Protein AF-A0A938MID4-F1 (afdb_monomer_lite)

Structure (mmCIF, N/CA/C/O backbone):
data_AF-A0A938MID4-F1
#
_entry.id   AF-A0A938MID4-F1
#
loop_
_atom_site.group_PDB
_atom_site.id
_atom_site.type_symbol
_atom_site.label_atom_id
_atom_site.label_alt_id
_atom_site.label_comp_id
_atom_site.label_asym_id
_atom_site.label_entity_id
_atom_site.label_seq_id
_atom_site.pdbx_PDB_ins_code
_atom_site.Cartn_x
_atom_site.Cartn_y
_atom_site.Cartn_z
_atom_site.occupancy
_atom_site.B_iso_or_equiv
_atom_site.auth_seq_id
_atom_site.auth_comp_id
_atom_site.auth_asym_id
_atom_site.auth_atom_id
_atom_site.pdbx_PDB_model_num
ATOM 1 N N . MET A 1 1 ? -21.086 -19.442 -25.396 1.00 43.41 1 MET A N 1
ATOM 2 C CA . MET A 1 1 ? -22.255 -18.533 -25.454 1.00 43.41 1 MET A CA 1
ATOM 3 C C . MET A 1 1 ? -21.768 -17.090 -25.383 1.00 43.41 1 MET A C 1
ATOM 5 O O . MET A 1 1 ? -21.372 -16.640 -24.320 1.00 43.41 1 MET A O 1
ATOM 9 N N . ARG A 1 2 ? -21.710 -16.392 -26.525 1.00 34.06 2 ARG A N 1
ATOM 10 C CA . ARG A 1 2 ? -21.288 -14.985 -26.641 1.00 34.06 2 ARG A CA 1
ATOM 11 C C . ARG A 1 2 ? -22.536 -14.100 -26.700 1.00 34.06 2 ARG A C 1
ATOM 13 O O . ARG A 1 2 ? -23.340 -14.273 -27.610 1.00 34.06 2 ARG A O 1
ATOM 20 N N . ARG A 1 3 ? -22.706 -13.161 -25.764 1.00 36.16 3 ARG A N 1
ATOM 21 C CA . ARG A 1 3 ? -23.734 -12.110 -25.861 1.00 36.16 3 ARG A CA 1
ATOM 22 C C . ARG A 1 3 ? -23.117 -10.866 -26.500 1.00 36.16 3 ARG A C 1
ATOM 24 O O . ARG A 1 3 ? -22.361 -10.148 -25.857 1.00 36.16 3 ARG A O 1
ATOM 31 N N . GLN A 1 4 ? -23.449 -10.633 -27.767 1.00 35.16 4 GLN A N 1
ATOM 32 C CA . GLN A 1 4 ? -23.245 -9.354 -28.446 1.00 35.16 4 GLN A CA 1
ATOM 33 C C . GLN A 1 4 ? -24.198 -8.315 -27.837 1.00 35.16 4 GLN A C 1
ATOM 35 O O . GLN A 1 4 ? -25.412 -8.521 -27.834 1.00 35.16 4 GLN A O 1
ATOM 40 N N . ARG A 1 5 ? -23.667 -7.201 -27.322 1.00 41.34 5 ARG A N 1
ATOM 41 C CA . ARG A 1 5 ? -24.470 -6.009 -27.017 1.00 41.34 5 ARG A CA 1
ATOM 42 C C . ARG A 1 5 ? -24.484 -5.103 -28.245 1.00 41.34 5 ARG A C 1
ATOM 44 O O . ARG A 1 5 ? -23.443 -4.809 -28.822 1.00 41.34 5 ARG A O 1
ATOM 51 N N . ARG A 1 6 ? -25.696 -4.727 -28.652 1.00 33.94 6 ARG A N 1
ATOM 52 C CA . ARG A 1 6 ? -25.996 -3.822 -29.764 1.00 33.94 6 ARG A CA 1
ATOM 53 C C . ARG A 1 6 ? -25.597 -2.395 -29.377 1.00 33.94 6 ARG A C 1
ATOM 55 O O . ARG A 1 6 ? -25.995 -1.937 -28.310 1.00 33.94 6 ARG A O 1
ATOM 62 N N . TYR A 1 7 ? -24.857 -1.715 -30.248 1.00 34.62 7 TYR A N 1
ATOM 63 C CA . TYR A 1 7 ? -24.683 -0.263 -30.211 1.00 34.62 7 TYR A CA 1
ATOM 64 C C . TYR A 1 7 ? -25.758 0.377 -31.091 1.00 34.62 7 TYR A C 1
ATOM 66 O O . TYR A 1 7 ? -25.861 0.052 -32.274 1.00 34.62 7 TYR A O 1
ATOM 74 N N . THR A 1 8 ? -26.560 1.267 -30.514 1.00 36.84 8 THR A N 1
ATOM 75 C CA . THR A 1 8 ? -27.517 2.100 -31.248 1.00 36.84 8 THR A CA 1
ATOM 76 C C . THR A 1 8 ? -26.849 3.443 -31.529 1.00 36.84 8 THR A C 1
ATOM 78 O O . THR A 1 8 ? -26.499 4.166 -30.600 1.00 36.84 8 THR A O 1
ATOM 81 N N . ALA A 1 9 ? -26.638 3.751 -32.807 1.00 35.56 9 ALA A N 1
ATOM 82 C CA . ALA A 1 9 ? -26.215 5.064 -33.277 1.00 35.56 9 ALA A CA 1
ATOM 83 C C . ALA A 1 9 ? -27.420 6.019 -33.282 1.00 35.56 9 ALA A C 1
ATOM 85 O O . ALA A 1 9 ? -28.488 5.640 -33.763 1.00 35.56 9 ALA A O 1
ATOM 86 N N . CYS A 1 10 ? -27.245 7.250 -32.795 1.00 30.67 10 CYS A N 1
ATOM 87 C CA . CYS A 1 10 ? -28.211 8.330 -32.991 1.00 30.67 10 CYS A CA 1
ATOM 88 C C . CYS A 1 10 ? -27.591 9.451 -33.826 1.00 30.67 10 CYS A C 1
ATOM 90 O O . CYS A 1 10 ? -26.467 9.890 -33.589 1.00 30.67 10 CYS A O 1
ATOM 92 N N . ALA A 1 11 ? -28.373 9.838 -34.828 1.00 36.69 11 ALA A N 1
ATOM 93 C CA . ALA A 1 11 ? -28.139 10.818 -35.870 1.00 36.69 11 ALA A CA 1
ATOM 94 C C . ALA A 1 11 ? -27.870 12.238 -35.342 1.00 36.69 11 ALA A C 1
ATOM 96 O O . ALA A 1 11 ? -28.410 12.645 -34.315 1.00 36.69 11 ALA A O 1
ATOM 97 N N . GLY A 1 12 ? -27.077 13.007 -36.095 1.00 42.59 12 GLY A N 1
ATOM 98 C CA . GLY A 1 12 ? -26.963 14.456 -35.916 1.00 42.59 12 GLY A CA 1
ATOM 99 C C . GLY A 1 12 ? -28.125 15.225 -36.556 1.00 42.59 12 GLY A C 1
ATOM 100 O O . GLY A 1 12 ? -28.981 14.628 -37.210 1.00 42.59 12 GLY A O 1
ATOM 101 N N . PRO A 1 13 ? -28.112 16.562 -36.441 1.00 51.12 13 PRO A N 1
ATOM 102 C CA . PRO A 1 13 ? -28.716 17.400 -37.467 1.00 51.12 13 PRO A CA 1
ATOM 103 C C . PRO A 1 13 ? -27.792 18.533 -37.941 1.00 51.12 13 PRO A C 1
ATOM 105 O O . PRO A 1 13 ? -27.253 19.317 -37.163 1.00 51.12 13 PRO A O 1
ATOM 108 N N . CYS A 1 14 ? -27.682 18.638 -39.266 1.00 33.88 14 CYS A N 1
ATOM 109 C CA . CYS A 1 14 ? -27.469 19.894 -39.977 1.00 33.88 14 CYS A CA 1
ATOM 110 C C . CYS A 1 14 ? -28.737 20.748 -39.845 1.00 33.88 14 CYS A C 1
ATOM 112 O O . CYS A 1 14 ? -29.808 20.242 -40.161 1.00 33.88 14 CYS A O 1
ATOM 114 N N . CYS A 1 15 ? -28.614 22.022 -39.466 1.00 31.41 15 CYS A N 1
ATOM 115 C CA . CYS A 1 15 ? -29.544 23.092 -39.849 1.00 31.41 15 CYS A CA 1
ATOM 116 C C . CYS A 1 15 ? -28.879 24.459 -39.622 1.00 31.41 15 CYS A C 1
ATOM 118 O O . CYS A 1 15 ? -28.553 24.825 -38.496 1.00 31.41 15 CYS A O 1
ATOM 120 N N . ALA A 1 16 ? -28.692 25.212 -40.705 1.00 36.91 16 ALA A N 1
ATOM 121 C CA . ALA A 1 16 ? -28.378 26.634 -40.674 1.00 36.91 16 ALA A CA 1
ATOM 122 C C . ALA A 1 16 ? -29.674 27.433 -40.455 1.00 36.91 16 ALA A C 1
ATOM 124 O O . ALA A 1 16 ? -30.666 27.176 -41.137 1.00 36.91 16 ALA A O 1
ATOM 125 N N . PHE A 1 17 ? -29.673 28.419 -39.552 1.00 32.16 17 PHE A N 1
ATOM 126 C CA . PHE A 1 17 ? -30.735 29.426 -39.491 1.00 32.16 17 PHE A CA 1
ATOM 127 C C . PHE A 1 17 ? -30.182 30.801 -39.110 1.00 32.16 17 PHE A C 1
ATOM 129 O O . PHE A 1 17 ? -29.286 30.937 -38.279 1.00 32.16 17 PHE A O 1
ATOM 136 N N . SER A 1 18 ? -30.705 31.808 -39.802 1.00 30.42 18 SER A N 1
ATOM 137 C CA . SER A 1 18 ? -30.204 33.171 -39.935 1.00 30.42 18 SER A CA 1
ATOM 138 C C . SER A 1 18 ? -31.100 34.169 -39.191 1.00 30.42 18 SER A C 1
ATOM 140 O O . SER A 1 18 ? -32.314 34.147 -39.342 1.00 30.42 18 SER A O 1
ATOM 142 N N . SER A 1 19 ? -30.436 35.086 -38.481 1.00 32.53 19 SER A N 1
ATOM 143 C CA . SER A 1 19 ? -30.784 36.483 -38.167 1.00 32.53 19 SER A CA 1
ATOM 144 C C . SER A 1 19 ? -32.009 36.864 -37.304 1.00 32.53 19 SER A C 1
ATOM 146 O O . SER A 1 19 ? -33.149 36.515 -37.585 1.00 32.53 19 SER A O 1
ATOM 148 N N . ARG A 1 20 ? -31.695 37.817 -36.405 1.00 33.47 20 ARG A N 1
ATOM 149 C CA . ARG A 1 20 ? -32.494 38.930 -35.847 1.00 33.47 20 ARG A CA 1
ATOM 150 C C . ARG A 1 20 ? -33.399 38.669 -34.633 1.00 33.47 20 ARG A C 1
ATOM 152 O O . ARG A 1 20 ? -34.536 38.250 -34.762 1.00 33.47 20 ARG A O 1
ATOM 159 N N . GLY A 1 21 ? -32.910 39.178 -33.496 1.00 33.03 21 GLY A N 1
ATOM 160 C CA . GLY A 1 21 ? -33.673 40.040 -32.586 1.00 33.03 21 GLY A CA 1
ATOM 161 C C . GLY A 1 21 ? -34.537 39.339 -31.542 1.00 33.03 21 GLY A C 1
ATOM 162 O O . GLY A 1 21 ? -35.621 38.865 -31.847 1.00 33.03 21 GLY A O 1
ATOM 163 N N . GLY A 1 22 ? -34.107 39.379 -30.281 1.00 31.33 22 GLY A N 1
ATOM 164 C CA . GLY A 1 22 ? -34.962 39.018 -29.151 1.00 31.33 22 GLY A CA 1
ATOM 165 C C . GLY A 1 22 ? -34.155 38.692 -27.905 1.00 31.33 22 GLY A C 1
ATOM 166 O O . GLY A 1 22 ? -33.424 37.709 -27.877 1.00 31.33 22 GLY A O 1
ATOM 167 N N . ILE A 1 23 ? -34.276 39.543 -26.890 1.00 45.12 23 ILE A N 1
ATOM 168 C CA . ILE A 1 23 ? -33.739 39.356 -25.540 1.00 45.12 23 ILE A CA 1
ATOM 169 C C . ILE A 1 23 ? -34.235 38.006 -25.004 1.00 45.12 23 ILE A C 1
ATOM 171 O O . ILE A 1 23 ? -35.433 37.842 -24.785 1.00 45.12 23 ILE A O 1
ATOM 175 N N . ILE A 1 24 ? -33.331 37.048 -24.787 1.00 34.69 24 ILE A N 1
ATOM 176 C CA . ILE A 1 24 ? -33.630 35.813 -24.057 1.00 34.69 24 ILE A CA 1
ATOM 177 C C . ILE A 1 24 ? -32.641 35.694 -22.905 1.00 34.69 24 ILE A C 1
ATOM 179 O O . ILE A 1 24 ? -31.432 35.566 -23.084 1.00 34.69 24 ILE A O 1
ATOM 183 N N . LEU A 1 25 ? -33.228 35.785 -21.716 1.00 35.16 25 LEU A N 1
ATOM 184 C CA . LEU A 1 25 ? -32.700 35.443 -20.409 1.00 35.16 25 LEU A CA 1
ATOM 185 C C . LEU A 1 25 ? -31.851 34.163 -20.509 1.00 35.16 25 LEU A C 1
ATOM 187 O O . LEU A 1 25 ? -32.377 33.085 -20.784 1.00 35.16 25 LEU A O 1
ATOM 191 N N . GLY A 1 26 ? -30.533 34.301 -20.350 1.00 34.78 26 GLY A N 1
ATOM 192 C CA . GLY A 1 26 ? -29.586 33.194 -20.432 1.00 34.78 26 GLY A CA 1
ATOM 193 C C . GLY A 1 26 ? -29.829 32.195 -19.308 1.00 34.78 26 GLY A C 1
ATOM 194 O O . GLY A 1 26 ? -29.336 32.369 -18.196 1.00 34.78 26 GLY A O 1
ATOM 195 N N . LEU A 1 27 ? -30.604 31.155 -19.604 1.00 38.53 27 LEU A N 1
ATOM 196 C CA . LEU A 1 27 ? -30.723 29.960 -18.786 1.00 38.53 27 LEU A CA 1
ATOM 197 C C . LEU A 1 27 ? -29.338 29.299 -18.747 1.00 38.53 27 LEU A C 1
ATOM 199 O O . LEU A 1 27 ? -28.890 28.708 -19.731 1.00 38.53 27 LEU A O 1
ATOM 203 N N . LEU A 1 28 ? -28.639 29.454 -17.624 1.00 36.97 28 LEU A N 1
ATOM 204 C CA . LEU A 1 28 ? -27.381 28.776 -17.332 1.00 36.97 28 LEU A CA 1
ATOM 205 C C . LEU A 1 28 ? -27.664 27.267 -17.242 1.00 36.97 28 LEU A C 1
ATOM 207 O O . LEU A 1 28 ? -28.029 26.749 -16.189 1.00 36.97 28 LEU A O 1
ATOM 211 N N . LEU A 1 29 ? -27.552 26.566 -18.370 1.00 37.59 29 LEU A N 1
ATOM 212 C CA . LEU A 1 29 ? -27.573 25.108 -18.431 1.00 37.59 29 LEU A CA 1
ATOM 213 C C . LEU A 1 29 ? -26.290 24.600 -17.764 1.00 37.59 29 LEU A C 1
ATOM 215 O O . LEU A 1 29 ? -25.237 24.497 -18.389 1.00 37.59 29 LEU A O 1
ATOM 219 N N . ILE A 1 30 ? -26.371 24.323 -16.464 1.00 48.56 30 ILE A N 1
ATOM 220 C CA . ILE A 1 30 ? -25.329 23.593 -15.746 1.00 48.56 30 ILE A CA 1
ATOM 221 C C . ILE A 1 30 ? -25.361 22.161 -16.290 1.00 48.56 30 ILE A C 1
ATOM 223 O O . ILE A 1 30 ? -26.204 21.358 -15.883 1.00 48.56 30 ILE A O 1
ATOM 227 N N . LEU A 1 31 ? -24.468 21.851 -17.240 1.00 44.91 31 LEU A N 1
ATOM 228 C CA . LEU A 1 31 ? -24.131 20.473 -17.589 1.00 44.91 31 LEU A CA 1
ATOM 229 C C . LEU A 1 31 ? -23.615 19.800 -16.312 1.00 44.91 31 LEU A C 1
ATOM 231 O O . LEU A 1 31 ? -22.454 19.952 -15.939 1.00 44.91 31 LEU A O 1
ATOM 235 N N . HIS A 1 32 ? -24.487 19.066 -15.630 1.00 44.41 32 HIS A N 1
ATOM 236 C CA . HIS A 1 32 ? -24.055 18.098 -14.639 1.00 44.41 32 HIS A CA 1
ATOM 237 C C . HIS A 1 32 ? -23.468 16.932 -15.428 1.00 44.41 32 HIS A C 1
ATOM 239 O O . HIS A 1 32 ? -24.196 16.093 -15.953 1.00 44.41 32 HIS A O 1
ATOM 245 N N . ALA A 1 33 ? -22.145 16.918 -15.579 1.00 49.59 33 ALA A N 1
ATOM 246 C CA . ALA A 1 33 ? -21.458 15.685 -15.907 1.00 49.59 33 ALA A CA 1
ATOM 247 C C . ALA A 1 33 ? -21.752 14.716 -14.755 1.00 49.59 33 ALA A C 1
ATOM 249 O O . ALA A 1 33 ? -21.317 14.951 -13.627 1.00 49.59 33 ALA A O 1
ATOM 250 N N . GLU A 1 34 ? -22.548 13.677 -15.009 1.00 54.34 34 GLU A N 1
ATOM 251 C CA . GLU A 1 34 ? -22.715 12.582 -14.059 1.00 54.34 34 GLU A CA 1
ATOM 252 C C . GLU A 1 34 ? -21.350 11.921 -13.875 1.00 54.34 34 GLU A C 1
ATOM 254 O O . GLU A 1 34 ? -20.866 11.164 -14.719 1.00 54.34 34 GLU A O 1
ATOM 259 N N . VAL A 1 35 ? -20.694 12.258 -12.768 1.00 56.09 35 VAL A N 1
ATOM 260 C CA . VAL A 1 35 ? -19.476 11.593 -12.321 1.00 56.09 35 VAL A CA 1
ATOM 261 C C . VAL A 1 35 ? -19.898 10.211 -11.831 1.00 56.09 35 VAL A C 1
ATOM 263 O O . VAL A 1 35 ? -20.277 10.025 -10.678 1.00 56.09 35 VAL A O 1
ATOM 266 N N . SER A 1 36 ? -19.907 9.236 -12.737 1.00 63.25 36 SER A N 1
ATOM 267 C CA . SER A 1 36 ? -20.200 7.849 -12.390 1.00 63.25 36 SER A CA 1
ATOM 268 C C . SER A 1 36 ? -18.981 7.237 -11.709 1.00 63.25 36 SER A C 1
ATOM 270 O O . SER A 1 36 ? -17.987 6.933 -12.365 1.00 63.25 36 SER A O 1
ATOM 272 N N . SER A 1 37 ? -19.060 7.016 -10.401 1.00 74.31 37 SER A N 1
ATOM 273 C CA . SER A 1 37 ? -18.069 6.220 -9.675 1.00 74.31 37 SER A CA 1
ATOM 274 C C . SER A 1 37 ? -18.080 4.772 -10.167 1.00 74.31 37 SER A C 1
ATOM 276 O O . SER A 1 37 ? -19.143 4.184 -10.383 1.00 74.31 37 SER A O 1
ATOM 278 N N . ALA A 1 38 ? -16.898 4.181 -10.336 1.00 82.75 38 ALA A N 1
ATOM 279 C CA . ALA A 1 38 ? -16.772 2.759 -10.636 1.00 82.75 3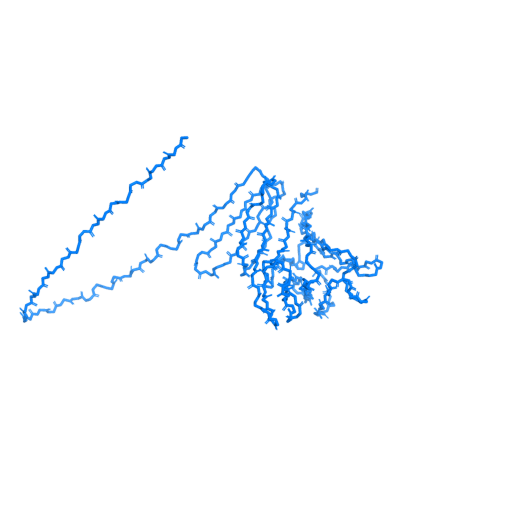8 ALA A CA 1
ATOM 280 C C . ALA A 1 38 ? -16.710 1.961 -9.327 1.00 82.75 38 ALA A C 1
ATOM 282 O O . ALA A 1 38 ? -16.072 2.379 -8.357 1.00 82.75 38 ALA A O 1
ATOM 283 N N . MET A 1 39 ? -17.369 0.803 -9.301 1.00 89.06 39 MET A N 1
ATOM 284 C CA . MET A 1 39 ? -17.364 -0.104 -8.157 1.00 89.06 39 MET A CA 1
ATOM 285 C C . MET A 1 39 ? -17.057 -1.521 -8.626 1.00 89.06 39 MET A C 1
ATOM 287 O O . MET A 1 39 ? -17.651 -2.006 -9.589 1.00 89.06 39 MET A O 1
ATOM 291 N N . MET A 1 40 ? -16.138 -2.178 -7.929 1.00 93.12 40 MET A N 1
ATOM 292 C CA . MET A 1 40 ? -15.834 -3.597 -8.091 1.00 93.12 40 MET A CA 1
ATOM 293 C C . MET A 1 40 ? -16.010 -4.264 -6.733 1.00 93.12 40 MET A C 1
ATOM 295 O O . MET A 1 40 ? -15.613 -3.705 -5.713 1.00 93.12 40 MET A O 1
ATOM 299 N N . GLU A 1 41 ? -16.617 -5.442 -6.696 1.00 93.69 41 GLU A N 1
ATOM 300 C CA . GLU A 1 41 ? -16.948 -6.105 -5.438 1.00 93.69 41 GLU A CA 1
ATOM 301 C C . GLU A 1 41 ? -16.773 -7.616 -5.558 1.00 93.69 41 GLU A C 1
ATOM 303 O O . GLU A 1 41 ? -17.042 -8.210 -6.603 1.00 93.69 41 GLU A O 1
ATOM 308 N N . SER A 1 42 ? -16.326 -8.218 -4.462 1.00 93.69 42 SER A N 1
ATOM 309 C CA . SER A 1 42 ? -16.321 -9.655 -4.227 1.00 93.69 42 SER A CA 1
ATOM 310 C C . SER A 1 42 ? -17.024 -9.968 -2.900 1.00 93.69 42 SER A C 1
ATOM 312 O O . SER A 1 42 ? -17.523 -9.081 -2.196 1.00 93.69 42 SER A O 1
ATOM 314 N N . ASP A 1 43 ? -17.028 -11.237 -2.501 1.00 93.31 43 ASP A N 1
ATOM 315 C CA . ASP A 1 43 ? -17.538 -11.636 -1.187 1.00 93.31 43 ASP A CA 1
ATOM 316 C C . ASP A 1 43 ? -16.730 -11.020 -0.029 1.00 93.31 43 ASP A C 1
ATOM 318 O O . ASP A 1 43 ? -17.285 -10.757 1.037 1.00 93.31 43 ASP A O 1
ATOM 322 N N . TRP A 1 44 ? -15.442 -10.734 -0.249 1.00 93.88 44 TRP A N 1
ATOM 323 C CA . TRP A 1 44 ? -14.487 -10.354 0.799 1.00 93.88 44 TRP A CA 1
ATOM 324 C C . TRP A 1 44 ? -14.163 -8.865 0.827 1.00 93.88 44 TRP A C 1
ATOM 326 O O . TRP A 1 44 ? -13.860 -8.320 1.887 1.00 93.88 44 TRP A O 1
ATOM 336 N N . LEU A 1 45 ? -14.226 -8.195 -0.322 1.00 96.31 45 LEU A N 1
ATOM 337 C CA . LEU A 1 45 ? -13.817 -6.804 -0.431 1.00 96.31 45 LEU A CA 1
ATOM 338 C C . LEU A 1 45 ? -14.686 -6.009 -1.391 1.00 96.31 45 LEU A C 1
ATOM 340 O O . LEU A 1 45 ? -15.375 -6.547 -2.259 1.00 96.31 45 LEU A O 1
ATOM 344 N N . LYS A 1 46 ? -14.600 -4.695 -1.239 1.00 97.00 46 LYS A N 1
ATOM 345 C CA . LYS A 1 46 ? -15.171 -3.719 -2.156 1.00 97.00 46 LYS A CA 1
ATOM 346 C C . LYS A 1 46 ? -14.095 -2.716 -2.545 1.00 97.00 46 LYS A C 1
ATOM 348 O O . LYS A 1 46 ? -13.391 -2.197 -1.685 1.00 97.00 46 LYS A O 1
ATOM 353 N N . VAL A 1 47 ? -14.004 -2.417 -3.834 1.00 97.00 47 VAL A N 1
ATOM 354 C CA . VAL A 1 47 ? -13.190 -1.330 -4.376 1.00 97.00 47 VAL A CA 1
ATOM 355 C C . VAL A 1 47 ? -14.118 -0.269 -4.937 1.00 97.00 47 VAL A C 1
ATOM 357 O O . VAL A 1 47 ? -14.979 -0.560 -5.769 1.00 97.00 47 VAL A O 1
ATOM 360 N N . SER A 1 48 ? -13.937 0.969 -4.496 1.00 95.50 48 SER A N 1
ATOM 361 C CA . SER A 1 48 ? -14.626 2.135 -5.049 1.00 95.50 48 SER A CA 1
ATOM 362 C C . SER A 1 48 ? -13.623 3.088 -5.674 1.00 95.50 48 SER A C 1
ATOM 364 O O . SER A 1 48 ? -12.576 3.335 -5.079 1.00 95.50 48 SER A O 1
ATOM 366 N N . MET A 1 49 ? -13.963 3.652 -6.830 1.00 93.44 49 MET A N 1
ATOM 367 C CA . MET A 1 49 ? -13.210 4.725 -7.474 1.00 93.44 49 MET A CA 1
ATOM 368 C C . MET A 1 49 ? -14.091 5.944 -7.683 1.00 93.44 49 MET A C 1
ATOM 370 O O . MET A 1 49 ? -15.161 5.850 -8.287 1.00 93.44 49 MET A O 1
ATOM 374 N N . ASP A 1 50 ? -13.604 7.088 -7.233 1.00 90.50 50 ASP A N 1
ATOM 375 C CA . ASP A 1 50 ? -14.179 8.387 -7.534 1.00 90.50 50 ASP A CA 1
ATOM 376 C C . ASP A 1 50 ? -13.712 8.837 -8.927 1.00 90.50 50 ASP A C 1
ATOM 378 O O . ASP A 1 50 ? -12.516 8.988 -9.176 1.00 90.50 50 ASP A O 1
ATOM 382 N N . ALA A 1 51 ? -14.649 9.037 -9.855 1.00 84.62 51 ALA A N 1
ATOM 383 C CA . ALA A 1 51 ? -14.312 9.377 -11.237 1.00 84.62 51 ALA A CA 1
ATOM 384 C C . ALA A 1 51 ? -13.889 10.846 -11.437 1.00 84.62 51 ALA A C 1
ATOM 386 O O . ALA A 1 51 ? -13.286 11.156 -12.463 1.00 84.62 51 ALA A O 1
ATOM 387 N N . ALA A 1 52 ? -14.167 11.746 -10.486 1.00 85.69 52 ALA A N 1
ATOM 388 C CA . ALA A 1 52 ? -13.750 13.148 -10.574 1.00 85.69 52 ALA A CA 1
ATOM 389 C C . ALA A 1 52 ? -12.288 13.324 -10.152 1.00 85.69 52 ALA A C 1
ATOM 391 O O . ALA A 1 52 ? -11.551 14.113 -10.738 1.00 85.69 52 ALA A O 1
ATOM 392 N N . THR A 1 53 ? -11.876 12.586 -9.126 1.00 85.56 53 THR A N 1
ATOM 393 C CA . THR A 1 53 ? -10.554 12.706 -8.503 1.00 85.56 53 THR A CA 1
ATOM 394 C C . THR A 1 53 ? -9.606 11.577 -8.898 1.00 85.56 53 THR A C 1
ATOM 396 O O . THR A 1 53 ? -8.400 11.700 -8.704 1.00 85.56 53 THR A O 1
ATOM 399 N N . GLY A 1 54 ? -10.130 10.471 -9.434 1.00 85.38 54 GLY A N 1
ATOM 400 C CA . GLY A 1 54 ? -9.369 9.248 -9.693 1.00 85.38 54 GLY A CA 1
ATOM 401 C C . GLY A 1 54 ? -8.968 8.501 -8.419 1.00 85.38 54 GLY A C 1
ATOM 402 O O . GLY A 1 54 ? -8.153 7.581 -8.483 1.00 85.38 54 GLY A O 1
ATOM 403 N N . ARG A 1 55 ? -9.504 8.898 -7.258 1.00 91.81 55 ARG A N 1
ATOM 404 C CA . ARG A 1 55 ? -9.157 8.299 -5.971 1.00 91.81 55 ARG A CA 1
ATOM 405 C C . ARG A 1 55 ? -9.848 6.965 -5.790 1.00 91.81 55 ARG A C 1
ATOM 407 O O . ARG A 1 55 ? -11.063 6.862 -5.952 1.00 91.81 55 ARG A O 1
ATOM 414 N N . ALA A 1 56 ? -9.076 5.960 -5.401 1.00 95.12 56 ALA A N 1
ATOM 415 C CA . ALA A 1 56 ? -9.582 4.635 -5.096 1.00 95.12 56 ALA A CA 1
ATOM 416 C C . ALA A 1 56 ? -9.574 4.364 -3.585 1.00 95.12 56 ALA A C 1
ATOM 418 O O . ALA A 1 56 ? -8.772 4.915 -2.827 1.00 95.12 56 ALA A O 1
ATOM 419 N N . ALA A 1 57 ? -10.463 3.483 -3.144 1.00 96.88 57 ALA A N 1
ATOM 420 C CA . ALA A 1 57 ? -10.490 2.963 -1.786 1.00 96.88 57 ALA A CA 1
ATOM 421 C C . ALA A 1 57 ? -10.812 1.468 -1.800 1.00 96.88 57 ALA A C 1
ATOM 423 O O . ALA A 1 57 ? -11.616 1.008 -2.614 1.00 96.88 57 ALA A O 1
ATOM 424 N N . LEU A 1 58 ? -10.177 0.731 -0.893 1.00 97.81 58 LEU A N 1
ATOM 425 C CA . LEU A 1 58 ? -10.368 -0.695 -0.660 1.00 97.81 58 LEU A CA 1
ATOM 426 C C . LEU A 1 58 ? -11.018 -0.888 0.710 1.00 97.81 58 LEU A C 1
ATOM 428 O O . LEU A 1 58 ? -10.414 -0.580 1.732 1.00 97.81 58 LEU A O 1
ATOM 432 N N . THR A 1 59 ? -12.231 -1.421 0.739 1.00 98.12 59 THR A N 1
ATOM 433 C CA . THR A 1 59 ? -12.936 -1.783 1.969 1.00 98.12 59 THR A CA 1
ATOM 434 C C . THR A 1 59 ? -12.845 -3.286 2.195 1.00 98.12 59 THR A C 1
ATOM 436 O O . THR A 1 59 ? -13.264 -4.073 1.344 1.00 98.12 59 THR A O 1
ATOM 439 N N . ASP A 1 60 ? -12.334 -3.677 3.359 1.00 97.31 60 ASP A N 1
ATOM 440 C CA . ASP A 1 60 ? -12.436 -5.038 3.878 1.00 97.31 60 ASP A CA 1
ATOM 441 C C . ASP A 1 60 ? -13.848 -5.256 4.431 1.00 97.31 60 ASP A C 1
ATOM 443 O O . ASP A 1 60 ? -14.242 -4.624 5.412 1.00 97.31 60 ASP A O 1
ATOM 447 N N . LYS A 1 61 ? -14.629 -6.149 3.815 1.00 96.62 61 LYS A N 1
ATOM 448 C CA . LYS A 1 61 ? -16.021 -6.387 4.227 1.00 96.62 61 LYS A CA 1
ATOM 449 C C . LYS A 1 61 ? -16.120 -7.097 5.576 1.00 96.62 61 LYS A C 1
ATOM 451 O O . LYS A 1 61 ? -17.162 -6.999 6.219 1.00 96.62 61 LYS A O 1
ATOM 456 N N . ARG A 1 62 ? -15.068 -7.800 6.017 1.00 95.19 62 ARG A N 1
ATOM 457 C CA . ARG A 1 62 ? -15.074 -8.540 7.286 1.00 95.19 62 ARG A CA 1
ATOM 458 C C . ARG A 1 62 ? -14.908 -7.614 8.486 1.00 95.19 62 ARG A C 1
ATOM 460 O O . ARG A 1 62 ? -15.600 -7.795 9.482 1.00 95.19 62 ARG A O 1
ATOM 467 N N . SER A 1 63 ? -13.995 -6.650 8.397 1.00 96.25 63 SER A N 1
ATOM 468 C CA . SER A 1 63 ? -13.748 -5.670 9.465 1.00 96.25 63 SER A CA 1
ATOM 469 C C . SER A 1 63 ? -14.529 -4.363 9.293 1.00 96.25 63 SER A C 1
ATOM 471 O O . SER A 1 63 ? -14.687 -3.612 10.250 1.00 96.25 63 SER A O 1
ATOM 473 N N . GLY A 1 64 ? -14.992 -4.059 8.077 1.00 96.88 64 GLY A N 1
ATOM 474 C CA . GLY A 1 64 ? -15.563 -2.759 7.717 1.00 96.88 64 GLY A CA 1
ATOM 475 C C . GLY A 1 64 ? -14.517 -1.653 7.519 1.00 96.88 64 GLY A C 1
ATOM 476 O O . GLY A 1 64 ? -14.876 -0.526 7.170 1.00 96.88 64 GLY A O 1
ATOM 477 N N . VAL A 1 65 ? -13.225 -1.942 7.713 1.00 97.62 65 VAL A N 1
ATOM 478 C CA . VAL A 1 65 ? -12.150 -0.954 7.572 1.00 97.62 65 VAL A CA 1
ATOM 479 C C . VAL A 1 65 ? -11.922 -0.617 6.102 1.00 97.62 65 VAL A C 1
ATOM 481 O O . VAL A 1 65 ? -11.884 -1.488 5.233 1.00 97.62 65 VAL A O 1
ATOM 484 N N . THR A 1 66 ? -11.752 0.678 5.829 1.00 97.75 66 THR A N 1
ATOM 485 C CA . THR A 1 66 ? -11.440 1.194 4.495 1.00 97.75 66 THR A CA 1
ATOM 486 C C . THR A 1 66 ? -10.023 1.760 4.437 1.00 97.75 66 THR A C 1
ATOM 488 O O . THR A 1 66 ? -9.627 2.631 5.221 1.00 97.75 66 THR A O 1
ATOM 491 N N . TRP A 1 67 ? -9.280 1.267 3.455 1.00 97.88 67 TRP A N 1
ATOM 492 C CA . TRP A 1 67 ? -7.925 1.645 3.095 1.00 97.88 67 TRP A CA 1
ATOM 493 C C . TRP A 1 67 ? -7.986 2.592 1.899 1.00 97.88 67 TRP A C 1
ATOM 495 O O . TRP A 1 67 ? -8.412 2.205 0.809 1.00 97.88 67 TRP A O 1
ATOM 505 N N . GLY A 1 68 ? -7.586 3.849 2.090 1.00 97.12 68 GLY A N 1
ATOM 506 C CA . GLY A 1 68 ? -7.468 4.787 0.974 1.00 97.12 68 GLY A CA 1
ATOM 507 C C . GLY A 1 68 ? -6.322 4.357 0.064 1.00 97.12 68 GLY A C 1
ATOM 508 O O . GLY A 1 68 ? -5.212 4.171 0.544 1.00 97.12 68 GLY A O 1
ATOM 509 N N . LEU A 1 69 ? -6.572 4.191 -1.231 1.00 96.56 69 LEU A N 1
ATOM 510 C CA . LEU A 1 69 ? -5.522 3.947 -2.228 1.00 96.56 69 LEU A CA 1
ATOM 511 C C . LEU A 1 69 ? -5.055 5.255 -2.897 1.00 96.56 69 LEU A C 1
ATOM 513 O O . LEU A 1 69 ? -4.095 5.234 -3.662 1.00 96.56 69 LEU A O 1
ATOM 517 N N . ASP A 1 70 ? -5.738 6.366 -2.585 1.00 91.12 70 ASP A N 1
ATOM 518 C CA . ASP A 1 70 ? -5.604 7.686 -3.217 1.00 91.12 70 ASP A CA 1
ATOM 519 C C . ASP A 1 70 ? -5.549 7.543 -4.752 1.00 91.12 70 ASP A C 1
ATOM 521 O O . ASP A 1 70 ? -6.295 6.732 -5.314 1.00 91.12 70 ASP A O 1
ATOM 525 N N . VAL A 1 71 ? -4.712 8.311 -5.449 1.00 86.44 71 VAL A N 1
ATOM 526 C CA . VAL A 1 71 ? -4.485 8.147 -6.887 1.00 86.44 71 VAL A CA 1
ATOM 527 C C . VAL A 1 71 ? -3.690 6.860 -7.132 1.00 86.44 71 VAL A C 1
ATOM 529 O O . VAL A 1 71 ? -2.464 6.824 -6.999 1.00 86.44 71 VAL A O 1
ATOM 532 N N . ALA A 1 72 ? -4.403 5.805 -7.527 1.00 86.31 72 ALA A N 1
ATOM 533 C CA . ALA A 1 72 ? -3.846 4.491 -7.827 1.00 86.31 72 ALA A CA 1
ATOM 534 C C . ALA A 1 72 ? -3.908 4.177 -9.330 1.00 86.31 72 ALA A C 1
ATOM 536 O O . ALA A 1 72 ? -4.860 4.541 -10.024 1.00 86.31 72 ALA A O 1
ATOM 537 N N . LYS A 1 73 ? -2.890 3.484 -9.850 1.00 89.19 73 LYS A N 1
ATOM 538 C CA . LYS A 1 73 ? -2.857 3.045 -11.256 1.00 89.19 73 LYS A CA 1
ATOM 539 C C . LYS A 1 73 ? -3.465 1.653 -11.415 1.00 89.19 73 LYS A C 1
ATOM 541 O O . LYS A 1 73 ? -3.152 0.775 -10.623 1.00 89.19 73 LYS A O 1
ATOM 546 N N . ASP A 1 74 ? -4.293 1.478 -12.450 1.00 92.69 74 ASP A N 1
A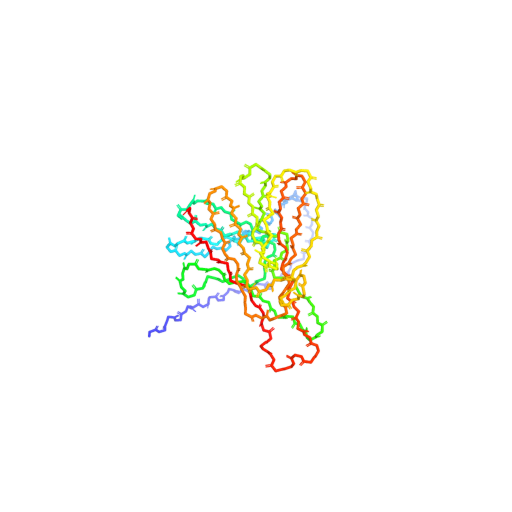TOM 547 C CA . ASP A 1 74 ? -4.851 0.188 -12.900 1.00 92.69 74 ASP A CA 1
ATOM 548 C C . ASP A 1 74 ? -5.163 -0.781 -11.747 1.00 92.69 74 ASP A C 1
ATOM 550 O O . ASP A 1 74 ? -4.434 -1.740 -11.485 1.00 92.69 74 ASP A O 1
ATOM 554 N N . VAL A 1 75 ? -6.219 -0.460 -11.001 1.00 95.12 75 VAL A N 1
ATOM 555 C CA . VAL A 1 75 ? -6.650 -1.246 -9.844 1.00 95.12 75 VAL A CA 1
ATOM 556 C C . VAL A 1 75 ? -7.627 -2.316 -10.309 1.00 95.12 75 VAL A C 1
ATOM 558 O O . VAL A 1 75 ? -8.638 -2.003 -10.938 1.00 95.12 75 VAL A O 1
ATOM 561 N N . GLN A 1 76 ? -7.354 -3.568 -9.960 1.00 94.50 76 GLN A N 1
ATOM 562 C CA . GLN A 1 76 ? -8.173 -4.718 -10.333 1.00 94.50 76 GLN A CA 1
ATOM 563 C C . GLN A 1 76 ? -8.376 -5.628 -9.124 1.00 94.50 76 GLN A C 1
ATOM 565 O O . GLN A 1 76 ? -7.468 -5.810 -8.312 1.00 94.50 76 GLN A O 1
ATOM 570 N N . VAL A 1 77 ? -9.562 -6.222 -8.995 1.00 95.75 77 VAL A N 1
ATOM 571 C CA . VAL A 1 77 ? -9.763 -7.324 -8.043 1.00 95.75 77 VAL A CA 1
ATOM 572 C C . VAL A 1 77 ? -9.049 -8.550 -8.604 1.00 95.75 77 VAL A C 1
ATOM 574 O O . VAL A 1 77 ? -9.226 -8.882 -9.773 1.00 95.75 77 VAL A O 1
ATOM 577 N N . ALA A 1 78 ? -8.217 -9.195 -7.791 1.00 95.56 78 ALA A N 1
ATOM 578 C CA . ALA A 1 78 ? -7.500 -10.390 -8.206 1.00 95.56 78 ALA A CA 1
ATOM 579 C C . ALA A 1 78 ? -8.447 -11.586 -8.381 1.00 95.56 78 ALA A C 1
ATOM 581 O O . ALA A 1 78 ? -9.518 -11.640 -7.778 1.00 95.56 78 ALA A O 1
ATOM 582 N N . ASP A 1 79 ? -7.997 -12.595 -9.127 1.00 93.44 79 ASP A N 1
ATOM 583 C CA . ASP A 1 79 ? -8.766 -13.822 -9.389 1.00 93.44 79 ASP A CA 1
ATOM 584 C C . ASP A 1 79 ? -9.147 -14.600 -8.115 1.00 93.44 79 ASP A C 1
ATOM 586 O O . ASP A 1 79 ? -10.111 -15.362 -8.113 1.00 93.44 79 ASP A O 1
ATOM 590 N N . ASP A 1 80 ? -8.415 -14.394 -7.013 1.00 94.94 80 ASP A N 1
ATOM 591 C CA . ASP A 1 80 ? -8.726 -14.972 -5.699 1.00 94.94 80 ASP A CA 1
ATOM 592 C C . ASP A 1 80 ? -9.952 -14.331 -5.015 1.00 94.94 80 ASP A C 1
ATOM 594 O O . ASP A 1 80 ? -10.430 -14.840 -3.999 1.00 94.94 80 ASP A O 1
ATOM 598 N N . GLY A 1 81 ? -10.447 -13.201 -5.535 1.00 94.38 81 GLY A N 1
ATOM 599 C CA . GLY A 1 81 ? -11.548 -12.424 -4.968 1.00 94.38 81 GLY A CA 1
ATOM 600 C C . GLY A 1 81 ? -11.262 -11.824 -3.586 1.00 94.38 81 GLY A C 1
ATOM 601 O O . GLY A 1 81 ? -12.181 -11.320 -2.945 1.00 94.38 81 GLY A O 1
ATOM 602 N N . ARG A 1 82 ? -10.025 -11.886 -3.093 1.00 96.00 82 ARG A N 1
ATOM 603 C CA . ARG A 1 82 ? -9.599 -11.467 -1.745 1.00 96.00 82 ARG A CA 1
ATOM 604 C C . ARG A 1 82 ? -8.513 -10.409 -1.762 1.00 96.00 82 ARG A C 1
ATOM 606 O O . ARG A 1 82 ? -8.272 -9.778 -0.740 1.00 96.00 82 ARG A O 1
ATOM 613 N N . SER A 1 83 ? -7.878 -10.215 -2.906 1.00 97.94 83 SER A N 1
ATOM 614 C CA . SER A 1 83 ? -6.829 -9.230 -3.080 1.00 97.94 83 SER A CA 1
ATOM 615 C C . SER A 1 83 ? -7.216 -8.193 -4.123 1.00 97.94 83 SER A C 1
ATOM 617 O O . SER A 1 83 ? -8.015 -8.438 -5.028 1.00 97.94 83 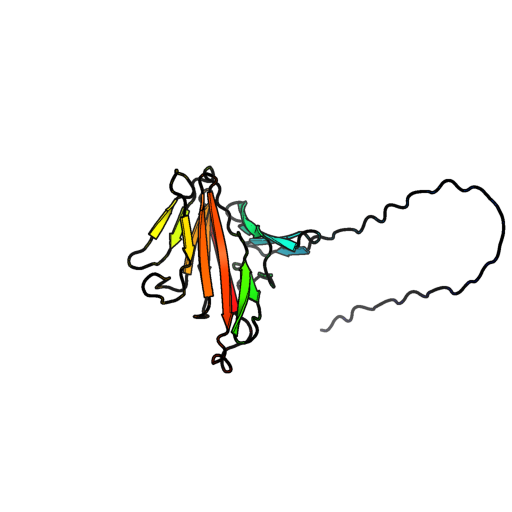SER A O 1
ATOM 619 N N . VAL A 1 84 ? -6.566 -7.043 -4.038 1.00 97.81 84 VAL A N 1
ATOM 620 C CA . VAL A 1 84 ? -6.531 -6.040 -5.095 1.00 97.81 84 VAL A CA 1
ATOM 621 C C . VAL A 1 84 ? -5.122 -5.980 -5.661 1.00 97.81 84 VAL A C 1
ATOM 623 O O . VAL A 1 84 ? -4.153 -5.944 -4.909 1.00 97.81 84 VAL A O 1
ATOM 626 N N . VAL A 1 85 ? -4.997 -5.957 -6.981 1.00 97.88 85 VAL A N 1
ATOM 627 C CA . VAL A 1 85 ? -3.735 -5.697 -7.674 1.00 97.88 85 VAL A CA 1
ATOM 628 C C . VAL A 1 85 ? -3.751 -4.260 -8.172 1.00 97.88 85 VAL A C 1
ATOM 630 O O . VAL A 1 85 ? -4.723 -3.825 -8.783 1.00 97.88 85 VAL A O 1
ATOM 633 N N . VAL A 1 86 ? -2.675 -3.531 -7.896 1.00 97.81 86 VAL A N 1
ATOM 634 C CA . VAL A 1 86 ? -2.431 -2.177 -8.402 1.00 97.81 86 VAL A CA 1
ATOM 635 C C . VAL A 1 86 ? -1.228 -2.258 -9.324 1.00 97.81 86 VAL A C 1
ATOM 637 O O . VAL A 1 86 ? -0.155 -2.699 -8.900 1.00 97.81 86 VAL A O 1
ATOM 640 N N . SER A 1 87 ? -1.411 -1.884 -10.588 1.00 97.19 87 SER A N 1
ATOM 641 C CA . SER A 1 87 ? -0.436 -2.137 -11.648 1.00 97.19 87 SER A CA 1
ATOM 642 C C . SER A 1 87 ? -0.029 -0.862 -12.393 1.00 97.19 87 SER A C 1
ATOM 644 O O . SER A 1 87 ? -0.743 0.138 -12.441 1.00 97.19 87 SER A O 1
ATOM 646 N N . GLY A 1 88 ? 1.169 -0.859 -12.971 1.00 95.69 88 GLY A N 1
ATOM 647 C CA . GLY A 1 88 ? 1.648 0.240 -13.798 1.00 95.69 88 GLY A CA 1
ATOM 648 C C . GLY A 1 88 ? 2.779 -0.190 -14.717 1.00 95.69 88 GLY A C 1
ATOM 649 O O . GLY A 1 88 ? 3.487 -1.153 -14.447 1.00 95.69 88 GLY A O 1
ATOM 650 N N . ALA A 1 89 ? 2.964 0.537 -15.815 1.00 95.12 89 ALA A N 1
ATOM 651 C CA . ALA A 1 89 ? 3.933 0.199 -16.854 1.00 95.12 89 ALA A CA 1
ATOM 652 C C . ALA A 1 89 ? 4.967 1.327 -17.033 1.00 95.12 89 ALA A C 1
ATOM 654 O O . ALA A 1 89 ? 4.835 2.117 -17.972 1.00 95.12 89 ALA A O 1
ATOM 655 N N . PRO A 1 90 ? 5.966 1.460 -16.135 1.00 94.44 90 PRO A N 1
ATOM 656 C CA . PRO A 1 90 ? 7.033 2.442 -16.305 1.00 94.44 90 PRO A CA 1
ATOM 657 C C . PRO A 1 90 ? 7.824 2.175 -17.592 1.00 94.44 90 PRO A C 1
ATOM 659 O O . PRO A 1 90 ? 8.175 1.035 -17.902 1.00 94.44 90 PRO A O 1
ATOM 662 N N . ASP A 1 91 ? 8.140 3.234 -18.337 1.00 93.56 91 ASP A N 1
ATOM 663 C CA . ASP A 1 91 ? 9.086 3.133 -19.448 1.00 93.56 91 ASP A CA 1
ATOM 664 C C . ASP A 1 91 ? 10.516 2.888 -18.938 1.00 93.56 91 ASP A C 1
ATOM 666 O O . ASP A 1 91 ? 10.844 3.140 -17.774 1.00 93.56 91 ASP A O 1
ATOM 670 N N . LEU A 1 92 ? 11.395 2.401 -19.818 1.00 93.25 92 LEU A N 1
ATOM 671 C CA . LEU A 1 92 ? 12.787 2.118 -19.466 1.00 93.25 92 LEU A CA 1
ATOM 672 C C . LEU A 1 92 ? 13.491 3.369 -18.922 1.00 93.25 92 LEU A C 1
ATOM 674 O O . LEU A 1 92 ? 13.445 4.453 -19.502 1.00 93.25 92 LEU A O 1
ATOM 678 N N . GLY A 1 93 ? 14.166 3.205 -17.789 1.00 93.19 93 GLY A N 1
ATOM 679 C CA . GLY A 1 93 ? 14.840 4.281 -17.070 1.00 93.19 93 GLY A CA 1
ATOM 680 C C . GLY A 1 93 ? 13.903 5.227 -16.316 1.00 93.19 93 GLY A C 1
ATOM 681 O O . GLY A 1 93 ? 14.394 6.188 -15.724 1.00 93.19 93 GLY A O 1
ATOM 682 N N . LYS A 1 94 ? 12.587 4.987 -16.316 1.00 95.25 94 LYS A N 1
ATOM 683 C CA . LYS A 1 94 ? 11.591 5.844 -15.663 1.00 95.25 94 LYS A CA 1
ATOM 684 C C . LYS A 1 94 ? 10.999 5.179 -14.423 1.00 95.25 94 LYS A C 1
ATOM 686 O O . LYS A 1 94 ? 11.040 3.958 -14.258 1.00 95.25 94 LYS A O 1
ATOM 691 N N . THR A 1 95 ? 10.442 6.025 -13.564 1.00 96.25 95 THR A N 1
ATOM 692 C CA . THR A 1 95 ? 9.727 5.647 -12.345 1.00 96.25 95 THR A CA 1
ATOM 693 C C . THR A 1 95 ? 8.300 6.161 -12.437 1.00 96.25 95 THR A C 1
ATOM 695 O O . THR A 1 95 ? 8.071 7.286 -12.880 1.00 96.25 95 THR A O 1
ATOM 698 N N . VAL A 1 96 ? 7.349 5.354 -11.985 1.00 96.00 96 VAL A N 1
ATOM 699 C CA . VAL A 1 96 ? 5.955 5.750 -11.779 1.00 96.00 96 VAL A CA 1
ATOM 700 C C . VAL A 1 96 ? 5.565 5.498 -10.327 1.00 96.00 96 VAL A C 1
ATOM 702 O O . VAL A 1 96 ? 6.153 4.644 -9.665 1.00 96.00 96 VAL A O 1
ATOM 705 N N . LYS A 1 97 ? 4.567 6.227 -9.829 1.00 97.38 97 LYS A N 1
ATOM 706 C CA . LYS A 1 97 ? 3.894 5.887 -8.574 1.00 97.38 97 LYS A CA 1
ATOM 707 C C . LYS A 1 97 ? 2.728 4.951 -8.885 1.00 97.38 97 LYS A C 1
ATOM 709 O O . LYS A 1 97 ? 1.896 5.287 -9.730 1.00 97.38 97 LYS A O 1
ATOM 714 N N . LEU A 1 98 ? 2.715 3.777 -8.263 1.00 97.25 98 LEU A N 1
ATOM 715 C CA . LEU A 1 98 ? 1.569 2.861 -8.286 1.00 97.25 98 LEU A CA 1
ATOM 716 C C . LEU A 1 98 ? 0.509 3.302 -7.273 1.00 97.25 98 LEU A C 1
ATOM 718 O O . LEU A 1 98 ? -0.679 3.241 -7.572 1.00 97.25 98 LEU A O 1
ATOM 722 N N . LEU A 1 99 ? 0.974 3.789 -6.121 1.00 97.50 99 LEU A N 1
ATOM 723 C CA . LEU A 1 99 ? 0.206 4.401 -5.039 1.00 97.50 99 LEU A CA 1
ATOM 724 C C . LEU A 1 99 ? 0.899 5.710 -4.638 1.00 97.50 99 LEU A C 1
ATOM 726 O O . LEU A 1 99 ? 2.133 5.739 -4.611 1.00 97.50 99 LEU A O 1
ATOM 730 N N . ASP A 1 100 ? 0.145 6.761 -4.313 1.00 95.94 100 ASP A N 1
ATOM 731 C CA . ASP A 1 100 ? 0.684 8.070 -3.911 1.00 95.94 100 ASP A CA 1
ATOM 732 C C . ASP A 1 100 ? 0.038 8.554 -2.609 1.00 95.94 100 ASP A C 1
ATOM 734 O O . ASP A 1 100 ? -1.123 8.949 -2.614 1.00 95.94 100 ASP A O 1
ATOM 738 N N . GLY A 1 101 ? 0.762 8.481 -1.486 1.00 95.94 101 GLY A N 1
ATOM 739 C CA . GLY A 1 101 ? 0.209 8.837 -0.170 1.00 95.94 101 GLY A CA 1
ATOM 740 C C . GLY A 1 101 ? -0.961 7.948 0.280 1.00 95.94 101 GLY A C 1
ATOM 741 O O . GLY A 1 101 ? -1.831 8.388 1.027 1.00 95.94 101 GLY A O 1
ATOM 742 N N . ALA A 1 102 ? -0.989 6.700 -0.182 1.00 97.75 102 ALA A N 1
ATOM 743 C CA . ALA A 1 102 ? -2.035 5.728 0.094 1.00 97.75 102 ALA A CA 1
ATOM 744 C C . ALA A 1 102 ? -1.890 5.084 1.482 1.00 97.75 102 ALA A C 1
ATOM 746 O O . ALA A 1 102 ? -0.979 5.377 2.254 1.00 97.75 102 ALA A O 1
ATOM 747 N N . LEU A 1 103 ? -2.798 4.156 1.783 1.00 98.06 103 LEU A N 1
ATOM 748 C CA . LEU A 1 103 ? -2.814 3.309 2.976 1.00 98.06 103 LEU A CA 1
ATOM 749 C C . LEU A 1 103 ? -2.743 4.122 4.273 1.00 98.06 103 LEU A C 1
ATOM 751 O O . LEU A 1 103 ? -2.101 3.718 5.236 1.00 98.06 103 LEU A O 1
ATOM 755 N N . GLY A 1 104 ? -3.408 5.281 4.269 1.00 97.88 104 GLY A N 1
ATOM 756 C CA . GLY A 1 104 ? -3.410 6.218 5.382 1.00 97.88 104 GLY A CA 1
ATOM 757 C C . GLY A 1 104 ? -3.961 5.604 6.670 1.00 97.88 104 GLY A C 1
ATOM 758 O O . GLY A 1 104 ? -5.096 5.101 6.698 1.00 97.88 104 GLY A O 1
ATOM 759 N N . ILE A 1 105 ? -3.159 5.705 7.727 1.00 98.50 105 ILE A N 1
ATOM 760 C CA . ILE A 1 105 ? -3.512 5.355 9.103 1.00 98.50 105 ILE A CA 1
ATOM 761 C C . ILE A 1 105 ? -3.337 6.628 9.926 1.00 98.50 105 ILE A C 1
ATOM 763 O O . ILE A 1 105 ? -2.218 7.123 10.064 1.00 98.50 105 ILE A O 1
ATOM 767 N N . ALA A 1 106 ? -4.441 7.183 10.411 1.00 98.31 106 ALA A N 1
ATOM 768 C CA . ALA A 1 106 ? -4.433 8.368 11.252 1.00 98.31 106 ALA A CA 1
ATOM 769 C C . ALA A 1 106 ? -3.864 8.049 12.643 1.00 98.31 106 ALA A C 1
ATOM 771 O O . ALA A 1 106 ? -3.860 6.898 13.080 1.00 98.31 106 ALA A O 1
ATOM 772 N N . ALA A 1 107 ? -3.387 9.070 13.353 1.00 97.75 107 ALA A N 1
ATOM 773 C CA . ALA A 1 107 ? -2.837 8.901 14.698 1.00 97.75 107 ALA A CA 1
ATOM 774 C C . ALA A 1 107 ? -3.851 8.311 15.701 1.00 97.75 107 ALA A C 1
ATOM 776 O O . ALA A 1 107 ? -3.454 7.641 16.647 1.00 97.75 107 ALA A O 1
ATOM 777 N N . ASP A 1 108 ? -5.153 8.512 15.484 1.00 97.62 108 ASP A N 1
ATOM 778 C CA . ASP A 1 108 ? -6.243 7.982 16.311 1.00 97.62 108 ASP A CA 1
ATOM 779 C C . ASP A 1 108 ? -6.803 6.633 15.817 1.00 97.62 108 ASP A C 1
ATOM 781 O O . ASP A 1 108 ? -7.753 6.110 16.394 1.00 97.62 108 ASP A O 1
ATOM 785 N N . ASP A 1 109 ? -6.216 6.031 14.775 1.00 97.62 109 ASP A N 1
ATOM 786 C CA . ASP A 1 109 ? -6.662 4.739 14.234 1.00 97.62 109 ASP A CA 1
ATOM 787 C C . ASP A 1 109 ? -6.144 3.518 15.024 1.00 97.62 109 ASP A C 1
ATOM 789 O O . ASP A 1 109 ? -6.429 2.384 14.624 1.00 97.62 109 ASP A O 1
ATOM 793 N N . GLU A 1 110 ? -5.361 3.727 16.093 1.00 95.19 110 GLU A N 1
ATOM 794 C CA . GLU A 1 110 ? -4.671 2.668 16.860 1.00 95.19 110 GLU A CA 1
ATOM 795 C C . GLU A 1 110 ? -3.898 1.697 15.943 1.00 95.19 110 GLU A C 1
ATOM 797 O O . GLU A 1 110 ? -3.946 0.473 16.081 1.00 95.19 110 GLU A O 1
ATOM 802 N N . GLY A 1 111 ? -3.232 2.252 14.928 1.00 98.12 111 GLY A N 1
ATOM 803 C CA . GLY A 1 111 ? -2.626 1.490 13.843 1.00 98.12 111 GLY A CA 1
ATOM 804 C C . GLY A 1 111 ? -1.116 1.663 13.713 1.00 98.12 111 GLY A C 1
ATOM 805 O O . GLY A 1 111 ? -0.490 2.487 14.378 1.00 98.12 111 GLY A O 1
ATOM 806 N N . TYR A 1 112 ? -0.516 0.859 12.841 1.00 98.62 112 TYR A N 1
ATOM 807 C CA . TYR A 1 112 ? 0.929 0.820 12.623 1.00 98.62 112 TYR A CA 1
ATOM 808 C C . TYR A 1 112 ? 1.287 0.183 11.277 1.00 98.62 112 TYR A C 1
ATOM 810 O O . TYR A 1 112 ? 0.484 -0.522 10.664 1.00 98.62 112 TYR A O 1
ATOM 818 N N . ALA A 1 113 ? 2.523 0.404 10.833 1.00 98.56 113 ALA A N 1
ATOM 819 C CA . ALA A 1 113 ? 3.141 -0.317 9.730 1.00 98.56 113 ALA A CA 1
ATOM 820 C C . ALA A 1 113 ? 4.255 -1.247 10.239 1.00 98.56 113 ALA A C 1
ATOM 822 O O . ALA A 1 113 ? 4.990 -0.920 11.173 1.00 98.56 113 ALA A O 1
ATOM 823 N N . LEU A 1 114 ? 4.392 -2.404 9.594 1.00 98.19 114 LEU A N 1
ATOM 824 C CA . LEU A 1 114 ? 5.465 -3.373 9.800 1.00 98.19 114 LEU A CA 1
ATOM 825 C C . LEU A 1 114 ? 6.323 -3.430 8.540 1.00 98.19 114 LEU A C 1
ATOM 827 O O . LEU A 1 114 ? 5.862 -3.863 7.480 1.00 98.19 114 LEU A O 1
ATOM 831 N N . VAL A 1 115 ? 7.577 -3.010 8.664 1.00 98.06 115 VAL A N 1
ATOM 832 C CA . VAL A 1 115 ? 8.533 -2.969 7.558 1.00 98.06 115 VAL A CA 1
ATOM 833 C C . VAL A 1 115 ? 9.585 -4.059 7.768 1.00 98.06 115 VAL A C 1
ATOM 835 O O . VAL A 1 115 ? 10.279 -4.025 8.785 1.00 98.06 115 VAL A O 1
ATOM 838 N N . PRO A 1 116 ? 9.766 -5.012 6.836 1.00 96.31 116 PRO A N 1
ATOM 839 C CA . PRO A 1 116 ? 10.749 -6.086 6.978 1.00 96.31 116 PRO A CA 1
ATOM 840 C C . PRO A 1 116 ? 12.160 -5.604 6.601 1.00 96.31 116 PRO A C 1
ATOM 842 O O . PRO A 1 116 ? 12.785 -6.130 5.682 1.00 96.31 116 PRO A O 1
ATOM 845 N N . VAL A 1 117 ? 12.651 -4.559 7.270 1.00 95.69 117 VAL A N 1
ATOM 846 C CA . VAL A 1 117 ? 14.031 -4.073 7.143 1.00 95.69 117 VAL A CA 1
ATOM 847 C C . VAL A 1 117 ? 14.882 -4.678 8.255 1.00 95.69 117 VAL A C 1
ATOM 849 O O . VAL A 1 117 ? 14.599 -4.470 9.434 1.00 95.69 117 VAL A O 1
ATOM 852 N N . ARG A 1 118 ? 15.935 -5.421 7.891 1.00 91.69 118 ARG A N 1
ATOM 853 C CA . ARG A 1 118 ? 16.739 -6.213 8.841 1.00 91.69 118 ARG A CA 1
ATOM 854 C C . ARG A 1 118 ? 15.835 -7.122 9.696 1.00 91.69 118 ARG A C 1
ATOM 856 O O . ARG A 1 118 ? 15.037 -7.862 9.134 1.00 91.69 118 ARG A O 1
ATOM 863 N N . GLU A 1 119 ? 15.915 -7.031 11.024 1.00 93.25 119 GLU A N 1
ATOM 864 C CA . GLU A 1 119 ? 15.077 -7.789 11.975 1.00 93.25 119 GLU A CA 1
ATOM 865 C C . GLU A 1 119 ? 13.610 -7.323 12.024 1.00 93.25 119 GLU A C 1
ATOM 867 O O . GLU A 1 119 ? 12.780 -7.920 12.705 1.00 93.25 119 GLU A O 1
ATOM 872 N N . GLY A 1 120 ? 13.278 -6.249 11.308 1.00 94.69 120 GLY A N 1
ATOM 873 C CA . GLY A 1 120 ? 11.959 -5.638 11.292 1.00 94.69 120 GLY A CA 1
ATOM 874 C C . GLY A 1 120 ? 11.953 -4.257 11.940 1.00 94.69 120 GLY A C 1
ATOM 875 O O . GLY A 1 120 ? 12.690 -3.962 12.880 1.00 94.69 120 GLY A O 1
ATOM 876 N N . LEU A 1 121 ? 11.085 -3.398 11.419 1.00 96.44 121 LEU A N 1
ATOM 877 C CA . LEU A 1 121 ? 10.813 -2.070 11.943 1.00 96.44 121 LEU A CA 1
ATOM 878 C C . LEU A 1 121 ? 9.308 -1.932 12.165 1.00 96.44 121 LEU A C 1
ATOM 880 O O . LEU A 1 121 ? 8.512 -2.034 11.229 1.00 96.44 121 LEU A O 1
ATOM 884 N N . PHE A 1 122 ? 8.945 -1.686 13.418 1.00 97.50 122 PHE A N 1
ATOM 885 C CA . PHE A 1 122 ? 7.598 -1.323 13.833 1.00 97.50 122 PHE A CA 1
ATOM 886 C C . PHE A 1 122 ? 7.457 0.200 13.791 1.00 97.50 122 PHE A C 1
ATOM 888 O O . PHE A 1 122 ? 8.244 0.909 14.422 1.00 97.50 122 PHE A O 1
ATOM 895 N N . VAL A 1 123 ? 6.473 0.701 13.044 1.00 98.06 123 VAL A N 1
ATOM 896 C CA . VAL A 1 123 ? 6.196 2.136 12.914 1.00 98.06 123 VAL A CA 1
ATOM 897 C C . VAL A 1 123 ? 4.769 2.411 13.380 1.00 98.06 123 VAL A C 1
ATOM 899 O O . VAL A 1 123 ? 3.837 2.180 12.605 1.00 98.06 123 VAL A O 1
ATOM 902 N N . PRO A 1 124 ? 4.567 2.896 14.614 1.00 98.19 124 PRO A N 1
ATOM 903 C CA . PRO A 1 124 ? 3.242 3.299 15.068 1.00 98.19 124 PRO A CA 1
ATOM 904 C C . PRO A 1 124 ? 2.743 4.514 14.276 1.00 98.19 124 PRO A C 1
ATOM 906 O O . PRO A 1 124 ? 3.545 5.324 13.807 1.00 98.19 124 PRO A O 1
ATOM 909 N N . ALA A 1 125 ? 1.426 4.634 14.093 1.00 98.12 125 ALA A N 1
ATOM 910 C CA . ALA A 1 125 ? 0.819 5.788 13.428 1.00 98.12 125 ALA A CA 1
ATOM 911 C C . ALA A 1 125 ? 0.735 7.023 14.340 1.00 98.12 125 ALA A C 1
ATOM 913 O O . ALA A 1 125 ? 0.750 8.150 13.843 1.00 98.12 125 ALA A O 1
ATOM 914 N N . ASP A 1 126 ? 0.717 6.839 15.658 1.00 97.44 126 ASP A N 1
ATOM 915 C CA . ASP A 1 126 ? 0.713 7.907 16.654 1.00 97.44 126 ASP A CA 1
ATOM 916 C C . ASP A 1 126 ? 2.134 8.330 17.075 1.00 97.44 126 ASP A C 1
ATOM 918 O O . ASP A 1 126 ? 3.151 7.857 16.559 1.00 97.44 126 ASP A O 1
ATOM 922 N N . GLY A 1 127 ? 2.209 9.309 17.974 1.00 94.50 127 GLY A N 1
ATOM 923 C CA . GLY A 1 127 ? 3.464 9.812 18.526 1.00 94.50 127 GLY A CA 1
ATOM 924 C C . GLY A 1 127 ? 4.182 10.871 17.671 1.00 94.50 127 GLY A C 1
ATOM 925 O O . GLY A 1 127 ? 3.856 11.066 16.495 1.00 94.50 127 GLY A O 1
ATOM 926 N N . PRO A 1 128 ? 5.177 11.557 18.269 1.00 94.06 128 PRO A N 1
ATOM 927 C CA . PRO A 1 128 ? 5.760 12.794 17.737 1.00 94.06 128 PRO A CA 1
ATOM 928 C C . PRO A 1 128 ? 6.882 12.579 16.712 1.00 94.06 128 PRO A C 1
ATOM 930 O O . PRO A 1 128 ? 7.398 13.538 16.148 1.00 94.06 128 PRO A O 1
ATOM 933 N N . ALA A 1 129 ? 7.334 11.338 16.506 1.00 93.44 129 ALA A N 1
ATOM 934 C CA . ALA A 1 129 ? 8.423 11.063 15.579 1.00 93.44 129 ALA A CA 1
ATOM 935 C C . ALA A 1 129 ? 7.951 11.273 14.136 1.00 93.44 129 ALA A C 1
ATOM 937 O O . ALA A 1 129 ? 7.015 10.611 13.690 1.00 93.44 129 ALA A O 1
ATOM 938 N N . GLU A 1 130 ? 8.636 12.143 13.398 1.00 97.31 130 GLU A N 1
ATOM 939 C CA . GLU A 1 130 ? 8.372 12.383 11.982 1.00 97.31 130 GLU A CA 1
ATOM 940 C C . GLU A 1 130 ? 9.525 11.880 11.125 1.00 97.31 130 GLU A C 1
ATOM 942 O O . GLU A 1 130 ? 10.698 12.120 11.419 1.00 97.31 130 GLU A O 1
ATOM 947 N N . PHE A 1 131 ? 9.200 11.187 10.038 1.00 96.94 131 PHE A N 1
ATOM 948 C CA . PHE A 1 131 ? 10.196 10.803 9.050 1.00 96.94 131 PHE A CA 1
ATOM 949 C C . PHE A 1 131 ? 9.557 10.505 7.700 1.00 96.94 131 PHE A C 1
ATOM 951 O O . PHE A 1 131 ? 8.357 10.273 7.563 1.00 96.94 131 PHE A O 1
ATOM 958 N N . THR A 1 132 ? 10.396 10.477 6.673 1.00 98.12 132 THR A N 1
ATOM 959 C CA . THR A 1 132 ? 10.068 9.890 5.375 1.00 98.12 132 THR A CA 1
ATOM 960 C C . THR A 1 132 ? 11.210 8.971 4.989 1.00 98.12 132 THR A C 1
ATOM 962 O O . THR A 1 132 ? 12.372 9.379 5.028 1.00 98.12 132 THR A O 1
ATOM 965 N N . ARG A 1 133 ? 10.899 7.711 4.679 1.00 97.38 133 ARG A N 1
ATOM 966 C CA . ARG A 1 133 ? 11.913 6.711 4.348 1.00 97.38 133 ARG A CA 1
ATOM 967 C C . ARG A 1 133 ? 11.431 5.762 3.264 1.00 97.38 133 ARG A C 1
ATOM 969 O O . ARG A 1 133 ? 10.371 5.155 3.377 1.00 97.38 133 ARG A O 1
ATOM 976 N N . SER A 1 134 ? 12.268 5.612 2.245 1.00 97.50 134 SER A N 1
ATOM 977 C CA . SER A 1 134 ? 12.116 4.629 1.178 1.00 97.50 134 SER A CA 1
ATOM 978 C C . SER A 1 134 ? 12.792 3.307 1.552 1.00 97.50 134 SER A C 1
ATOM 980 O O . SER A 1 134 ? 13.930 3.298 2.024 1.00 97.50 134 SER A O 1
ATOM 982 N N . PHE A 1 135 ? 12.118 2.192 1.285 1.00 97.31 135 PHE A N 1
ATOM 983 C CA . PHE A 1 135 ? 12.585 0.835 1.557 1.00 97.31 135 PHE A CA 1
ATOM 984 C C . PHE A 1 135 ? 12.664 0.041 0.251 1.00 97.31 135 PHE A C 1
ATOM 986 O O . PHE A 1 135 ? 11.758 -0.704 -0.105 1.00 97.31 135 PHE A O 1
ATOM 993 N N . GLY A 1 136 ? 13.749 0.222 -0.505 1.00 95.25 136 GLY A N 1
ATOM 994 C CA . GLY A 1 136 ? 13.933 -0.497 -1.770 1.00 95.25 136 GLY A CA 1
ATOM 995 C C . GLY A 1 136 ? 13.980 -2.014 -1.570 1.00 95.25 136 GLY A C 1
ATOM 996 O O . GLY A 1 136 ? 14.488 -2.496 -0.558 1.00 95.25 136 GLY A O 1
ATOM 997 N N . THR A 1 137 ? 13.476 -2.780 -2.533 1.00 95.44 137 THR A N 1
ATOM 998 C CA . THR A 1 137 ? 13.531 -4.248 -2.469 1.00 95.44 137 THR A CA 1
ATOM 999 C C . THR A 1 137 ? 14.975 -4.751 -2.412 1.00 95.44 137 THR A C 1
ATOM 1001 O O . THR A 1 137 ? 15.815 -4.332 -3.208 1.00 95.44 137 THR A O 1
ATOM 1004 N N . SER A 1 138 ? 15.269 -5.628 -1.448 1.00 88.81 138 SER A N 1
ATOM 1005 C CA . SER A 1 138 ? 16.583 -6.251 -1.216 1.00 88.81 138 SER A CA 1
ATOM 1006 C C . SER A 1 138 ? 17.752 -5.272 -1.018 1.00 88.81 138 SER A C 1
ATOM 1008 O O . SER A 1 138 ? 18.916 -5.660 -1.115 1.00 88.81 138 SER A O 1
ATOM 1010 N N . GLY A 1 139 ? 17.472 -3.999 -0.725 1.00 86.38 139 GLY A N 1
ATOM 1011 C CA . GLY A 1 139 ? 18.501 -3.032 -0.351 1.00 86.38 139 GLY A CA 1
ATOM 1012 C C . GLY A 1 139 ? 19.078 -3.336 1.034 1.00 86.38 139 GLY A C 1
ATOM 1013 O O . GLY A 1 139 ? 18.389 -3.891 1.888 1.00 86.38 139 GLY A O 1
ATOM 1014 N N . TYR A 1 140 ? 20.319 -2.910 1.294 1.00 86.06 140 TYR A N 1
ATOM 1015 C CA . TYR A 1 140 ? 20.965 -3.097 2.604 1.00 86.06 140 TYR A CA 1
ATOM 1016 C C . TYR A 1 140 ? 20.082 -2.598 3.764 1.00 86.06 140 TYR A C 1
ATOM 1018 O O . TYR A 1 140 ? 19.873 -3.316 4.740 1.00 86.06 140 TYR A O 1
ATOM 1026 N N . GLU A 1 141 ? 19.477 -1.416 3.604 1.00 89.38 141 GLU A N 1
ATOM 1027 C CA . GLU A 1 141 ? 18.479 -0.856 4.534 1.00 89.38 141 GLU A CA 1
ATOM 1028 C C . GLU A 1 141 ? 17.075 -0.767 3.919 1.00 89.38 141 GLU A C 1
ATOM 1030 O O . GLU A 1 141 ? 16.298 0.140 4.224 1.00 89.38 141 GLU A O 1
ATOM 1035 N N . GLY A 1 142 ? 16.790 -1.684 2.998 1.00 92.75 142 GLY A N 1
ATOM 1036 C CA . GLY A 1 142 ? 15.509 -1.832 2.329 1.00 92.75 142 GLY A CA 1
ATOM 1037 C C . GLY A 1 142 ? 14.691 -3.002 2.875 1.00 92.75 142 GLY A C 1
ATOM 1038 O O . GLY A 1 142 ? 15.011 -3.559 3.924 1.00 92.75 142 GLY A O 1
ATOM 1039 N N . CYS A 1 143 ? 13.641 -3.391 2.154 1.00 95.81 143 CYS A N 1
ATOM 1040 C CA . CYS A 1 143 ? 12.837 -4.559 2.507 1.00 95.81 143 CYS A CA 1
ATOM 1041 C C . CYS A 1 143 ? 13.589 -5.851 2.154 1.00 95.81 143 CYS A C 1
ATOM 1043 O O . CYS A 1 143 ? 13.942 -6.071 0.995 1.00 95.81 143 CYS A O 1
ATOM 1045 N N . HIS A 1 144 ? 13.825 -6.712 3.144 1.00 94.12 144 HIS A N 1
ATOM 1046 C CA . HIS A 1 144 ? 14.481 -8.018 2.976 1.00 94.12 144 HIS A CA 1
ATOM 1047 C C . HIS A 1 144 ? 13.501 -9.125 2.573 1.00 94.12 144 HIS A C 1
ATOM 1049 O O . HIS A 1 144 ? 13.916 -10.153 2.046 1.00 94.12 144 HIS A O 1
ATOM 1055 N N . VAL A 1 145 ? 12.202 -8.883 2.751 1.00 94.94 145 VAL A N 1
ATOM 1056 C CA . VAL A 1 145 ? 11.102 -9.688 2.205 1.00 94.94 145 VAL A CA 1
ATOM 1057 C C . VAL A 1 145 ? 10.214 -8.761 1.381 1.00 94.94 145 VAL A C 1
ATOM 1059 O O . VAL A 1 145 ? 10.007 -7.614 1.776 1.00 94.94 145 VAL A O 1
ATOM 1062 N N . ASN A 1 146 ? 9.670 -9.235 0.258 1.00 97.31 146 ASN A N 1
ATOM 1063 C CA . ASN A 1 146 ? 8.844 -8.427 -0.645 1.00 97.31 146 ASN A CA 1
ATOM 1064 C C . ASN A 1 146 ? 7.413 -8.219 -0.115 1.00 97.31 146 ASN A C 1
ATOM 1066 O O . ASN A 1 146 ? 6.422 -8.570 -0.763 1.00 97.31 146 ASN A O 1
ATOM 1070 N N . MET A 1 147 ? 7.308 -7.697 1.104 1.00 97.50 147 MET A N 1
ATOM 1071 C CA . MET A 1 147 ? 6.045 -7.383 1.748 1.00 97.50 147 MET A CA 1
ATOM 1072 C C . MET A 1 147 ? 6.141 -6.162 2.664 1.00 97.50 147 MET A C 1
ATOM 1074 O O . MET A 1 147 ? 7.219 -5.777 3.108 1.00 97.50 147 MET A O 1
ATOM 1078 N N . MET A 1 148 ? 4.996 -5.570 2.984 1.00 98.38 148 MET A N 1
ATOM 1079 C CA . MET A 1 148 ? 4.827 -4.613 4.076 1.00 98.38 148 MET A CA 1
ATOM 1080 C C . MET A 1 148 ? 3.462 -4.851 4.720 1.00 98.38 148 MET A C 1
ATOM 1082 O O . MET A 1 148 ? 2.471 -5.066 4.018 1.00 98.38 148 MET A O 1
ATOM 1086 N N . GLY A 1 149 ? 3.421 -4.854 6.049 1.00 98.50 149 GLY A N 1
ATOM 1087 C CA . GLY A 1 149 ? 2.184 -5.009 6.810 1.00 98.50 149 GLY A CA 1
ATOM 1088 C C . GLY A 1 149 ? 1.646 -3.660 7.266 1.00 98.50 149 GLY A C 1
ATOM 1089 O O . GLY A 1 149 ? 2.421 -2.782 7.636 1.00 98.50 149 GLY A O 1
ATOM 1090 N N . PHE A 1 150 ? 0.327 -3.515 7.279 1.00 98.75 150 PHE A N 1
ATOM 1091 C CA . PHE A 1 150 ? -0.370 -2.348 7.808 1.00 98.75 150 PHE A CA 1
ATOM 1092 C C . PHE A 1 150 ? -1.506 -2.814 8.708 1.00 98.75 150 PHE A C 1
ATOM 1094 O O . PHE A 1 150 ? -2.219 -3.752 8.358 1.00 98.75 150 PHE A O 1
ATOM 1101 N N . VAL A 1 151 ? -1.694 -2.159 9.847 1.00 98.62 151 VAL A N 1
ATOM 1102 C CA . VAL A 1 151 ? -2.790 -2.436 10.779 1.00 98.62 151 VAL A CA 1
ATOM 1103 C C . VAL A 1 151 ? -3.511 -1.137 11.088 1.00 98.62 151 VAL A C 1
ATOM 1105 O O . VAL A 1 151 ? -2.869 -0.146 11.410 1.00 98.62 151 VAL A O 1
ATOM 1108 N N . LYS A 1 152 ? -4.838 -1.135 10.971 1.00 98.00 152 LYS A N 1
ATOM 1109 C CA . LYS A 1 152 ? -5.702 0.034 11.154 1.00 98.00 152 LYS A CA 1
ATOM 1110 C C . LYS A 1 152 ? -7.000 -0.400 11.816 1.00 98.00 152 LYS A C 1
ATOM 1112 O O . LYS A 1 152 ? -7.724 -1.212 11.239 1.00 98.00 152 LYS A O 1
ATOM 1117 N N . ARG A 1 153 ? -7.321 0.153 12.992 1.00 96.94 153 ARG A N 1
ATOM 1118 C CA . ARG A 1 153 ? -8.559 -0.148 13.739 1.00 96.94 153 ARG A CA 1
ATOM 1119 C C . ARG A 1 153 ? -8.811 -1.655 13.877 1.00 96.94 153 ARG A C 1
ATOM 1121 O O . ARG A 1 153 ? -9.891 -2.150 13.564 1.00 96.94 153 ARG A O 1
ATOM 1128 N N . GLY A 1 154 ? -7.768 -2.395 14.249 1.00 95.19 154 GLY A N 1
ATOM 1129 C CA . GLY A 1 154 ? -7.799 -3.852 14.382 1.00 95.19 154 GLY A CA 1
ATOM 1130 C C . GLY A 1 154 ? -7.763 -4.648 13.073 1.00 95.19 154 GLY A C 1
ATOM 1131 O O . GLY A 1 154 ? -7.455 -5.824 13.134 1.00 95.19 154 GLY A O 1
ATOM 1132 N N . SER A 1 155 ? -8.005 -4.056 11.897 1.00 97.44 155 SER A N 1
ATOM 1133 C CA . SER A 1 155 ? -7.881 -4.754 10.606 1.00 97.44 155 SER A CA 1
ATOM 1134 C C . SER A 1 155 ? -6.445 -4.728 10.090 1.00 97.44 155 SER A C 1
ATOM 1136 O O . SER A 1 155 ? -5.791 -3.684 10.133 1.00 97.44 155 SER A O 1
ATOM 1138 N N . ALA A 1 156 ? -5.974 -5.846 9.541 1.00 98.31 156 ALA A N 1
ATOM 1139 C CA . ALA A 1 156 ? -4.674 -5.946 8.889 1.00 98.31 156 ALA A CA 1
ATOM 1140 C C . ALA A 1 156 ? -4.781 -5.962 7.352 1.00 98.31 156 ALA A C 1
ATOM 1142 O O . ALA A 1 156 ? -5.679 -6.572 6.768 1.00 98.31 156 ALA A O 1
ATOM 1143 N N . LEU A 1 157 ? -3.810 -5.334 6.690 1.00 98.69 157 LEU A N 1
ATOM 1144 C CA . LEU A 1 157 ? -3.595 -5.353 5.246 1.00 98.69 157 LEU A CA 1
ATOM 1145 C C . LEU A 1 157 ? -2.149 -5.759 4.958 1.00 98.69 157 LEU A C 1
ATOM 1147 O O . LEU A 1 157 ? -1.205 -5.143 5.455 1.00 98.69 157 LEU A O 1
ATOM 1151 N N . LEU A 1 158 ? -1.974 -6.773 4.114 1.00 98.69 158 LEU A N 1
ATOM 1152 C CA . LEU A 1 158 ? -0.669 -7.184 3.613 1.00 98.69 158 LEU A CA 1
ATOM 1153 C C . LEU A 1 158 ? -0.471 -6.659 2.192 1.00 98.69 158 LEU A C 1
ATOM 1155 O O . LEU A 1 158 ? -1.247 -6.987 1.292 1.00 98.69 158 LEU A O 1
ATOM 1159 N N . MET A 1 159 ? 0.583 -5.875 1.984 1.00 98.75 159 MET A N 1
ATOM 1160 C CA . MET A 1 159 ? 1.061 -5.512 0.655 1.00 98.75 159 MET A CA 1
ATOM 1161 C C . MET A 1 159 ? 2.213 -6.433 0.263 1.00 98.75 159 MET A C 1
ATOM 1163 O O . MET A 1 159 ? 3.178 -6.516 1.013 1.00 98.75 159 MET A O 1
ATOM 1167 N N . THR A 1 160 ? 2.150 -7.081 -0.900 1.00 98.62 160 THR A N 1
ATOM 1168 C CA . THR A 1 160 ? 3.244 -7.896 -1.460 1.00 98.62 160 THR A CA 1
ATOM 1169 C C . THR A 1 160 ? 3.572 -7.498 -2.895 1.00 98.62 160 THR A C 1
ATOM 1171 O O . THR A 1 160 ? 2.771 -6.850 -3.574 1.00 98.62 160 THR A O 1
ATOM 1174 N N . TRP A 1 161 ? 4.764 -7.861 -3.364 1.00 98.00 161 TRP A N 1
ATOM 1175 C CA . TRP A 1 161 ? 5.196 -7.634 -4.742 1.00 98.00 161 TRP A CA 1
ATOM 1176 C C . TRP A 1 161 ? 6.242 -8.661 -5.177 1.00 98.00 161 TRP A C 1
ATOM 1178 O O . TRP A 1 161 ? 6.926 -9.254 -4.350 1.00 98.00 161 TRP A O 1
ATOM 1188 N N . ASP A 1 162 ? 6.404 -8.834 -6.485 1.00 95.12 162 ASP A N 1
ATOM 1189 C CA . ASP A 1 162 ? 7.400 -9.765 -7.034 1.00 95.12 162 ASP A CA 1
ATOM 1190 C C . ASP A 1 162 ? 8.549 -9.041 -7.747 1.00 95.12 162 ASP A C 1
ATOM 1192 O O . ASP A 1 162 ? 9.637 -9.589 -7.912 1.00 95.12 162 ASP A O 1
ATOM 1196 N N . ASP A 1 163 ? 8.330 -7.793 -8.166 1.00 95.06 163 ASP A N 1
ATOM 1197 C CA . ASP A 1 163 ? 9.311 -7.048 -8.948 1.00 95.06 163 ASP A CA 1
ATOM 1198 C C . ASP A 1 163 ? 10.377 -6.389 -8.048 1.00 95.06 163 ASP A C 1
ATOM 1200 O O . ASP A 1 163 ? 10.027 -5.624 -7.144 1.00 95.06 163 ASP A O 1
ATOM 1204 N N . PRO A 1 164 ? 11.682 -6.609 -8.303 1.00 93.88 164 PRO A N 1
ATOM 1205 C CA . PRO A 1 164 ? 12.761 -6.086 -7.462 1.00 93.88 164 PRO A CA 1
ATOM 1206 C C . PRO A 1 164 ? 12.957 -4.567 -7.580 1.00 93.88 164 PRO A C 1
ATOM 1208 O O . PRO A 1 164 ? 13.775 -3.990 -6.867 1.00 93.88 164 PRO A O 1
ATOM 1211 N N . TYR A 1 165 ? 12.235 -3.899 -8.479 1.00 95.50 165 TYR A N 1
ATOM 1212 C CA . TYR A 1 165 ? 12.283 -2.450 -8.667 1.00 95.50 165 TYR A CA 1
ATOM 1213 C C . TYR A 1 165 ? 11.061 -1.732 -8.084 1.00 95.50 165 TYR A C 1
ATOM 1215 O O . TYR A 1 165 ? 10.754 -0.600 -8.479 1.00 95.50 165 TYR A O 1
ATOM 1223 N N . VAL A 1 166 ? 10.383 -2.380 -7.135 1.00 97.62 166 VAL A N 1
ATOM 1224 C CA . VAL A 1 166 ? 9.404 -1.754 -6.246 1.00 97.62 166 VAL A CA 1
ATOM 1225 C C . VAL A 1 166 ? 10.113 -1.173 -5.021 1.00 97.62 166 VAL A C 1
ATOM 1227 O O . VAL A 1 166 ? 10.952 -1.825 -4.392 1.00 97.62 166 VAL A O 1
ATOM 1230 N N . THR A 1 167 ? 9.747 0.060 -4.678 1.00 98.12 167 THR A N 1
ATOM 1231 C CA . THR A 1 167 ? 10.228 0.786 -3.500 1.00 98.12 167 THR A CA 1
ATOM 1232 C C . THR A 1 167 ? 9.037 1.441 -2.800 1.00 98.12 167 THR A C 1
ATOM 1234 O O . THR A 1 167 ? 8.565 2.486 -3.259 1.00 98.12 167 THR A O 1
ATOM 1237 N N . PRO A 1 168 ? 8.533 0.855 -1.702 1.00 98.19 168 PRO A N 1
ATOM 1238 C CA . PRO A 1 168 ? 7.624 1.542 -0.797 1.00 98.19 168 PRO A CA 1
ATOM 1239 C C . PRO A 1 168 ? 8.352 2.668 -0.058 1.00 98.19 168 PRO A C 1
ATOM 1241 O O . PRO A 1 168 ? 9.475 2.496 0.413 1.00 98.19 168 PRO A O 1
ATOM 1244 N N . GLU A 1 169 ? 7.701 3.811 0.073 1.00 98.38 169 GLU A N 1
ATOM 1245 C CA . GLU A 1 169 ? 8.119 4.946 0.881 1.00 98.38 169 GLU A CA 1
ATOM 1246 C C . GLU A 1 169 ? 7.076 5.182 1.964 1.00 98.38 169 GLU A C 1
ATOM 1248 O O . GLU A 1 169 ? 5.910 5.438 1.664 1.00 98.38 169 GLU A O 1
ATOM 1253 N N . LEU A 1 170 ? 7.503 5.104 3.221 1.00 98.31 170 LEU A N 1
ATOM 1254 C CA . LEU A 1 170 ? 6.659 5.403 4.365 1.00 98.31 170 LEU A CA 1
ATOM 1255 C C . LEU A 1 170 ? 6.929 6.833 4.824 1.00 98.31 170 LEU A C 1
ATOM 1257 O O . LEU A 1 170 ? 8.079 7.203 5.080 1.00 98.31 170 LEU A O 1
ATOM 1261 N N . LYS A 1 171 ? 5.864 7.616 4.964 1.00 98.50 171 LYS A N 1
ATOM 1262 C CA . LYS A 1 171 ? 5.890 8.933 5.593 1.00 98.50 171 LYS A CA 1
ATOM 1263 C C . LYS A 1 171 ? 5.080 8.881 6.878 1.00 98.50 171 LYS A C 1
ATOM 1265 O O . LYS A 1 171 ? 3.909 8.516 6.836 1.00 98.50 171 LYS A O 1
ATOM 1270 N N . LYS A 1 172 ? 5.695 9.284 7.986 1.00 98.31 172 LYS A N 1
ATOM 1271 C CA . LYS A 1 172 ? 5.077 9.446 9.305 1.00 98.31 172 LYS A CA 1
ATOM 1272 C C . LYS A 1 172 ? 5.161 10.916 9.711 1.00 98.31 172 LYS A C 1
ATOM 1274 O O . LYS A 1 172 ? 6.232 11.514 9.617 1.00 98.31 172 LYS A O 1
ATOM 1279 N N . THR A 1 173 ? 4.043 11.463 10.168 1.00 97.62 173 THR A N 1
ATOM 1280 C CA . THR A 1 173 ? 3.921 12.794 10.782 1.00 97.62 173 THR A CA 1
ATOM 1281 C C . THR A 1 173 ? 3.109 12.682 12.069 1.00 97.62 173 THR A C 1
ATOM 1283 O O . THR A 1 173 ? 2.618 11.597 12.393 1.00 97.62 173 THR A O 1
ATOM 1286 N N . GLU A 1 174 ? 2.909 13.774 12.803 1.00 96.88 174 GLU A N 1
ATOM 1287 C CA . GLU A 1 174 ? 2.016 13.772 13.977 1.00 96.88 174 GLU A CA 1
ATOM 1288 C C . GLU A 1 174 ? 0.572 13.340 13.655 1.00 96.88 174 GLU A C 1
ATOM 1290 O O . GLU A 1 174 ? -0.121 12.814 14.521 1.00 96.88 174 GLU A O 1
ATOM 1295 N N . GLN A 1 175 ? 0.111 13.522 12.412 1.00 96.69 17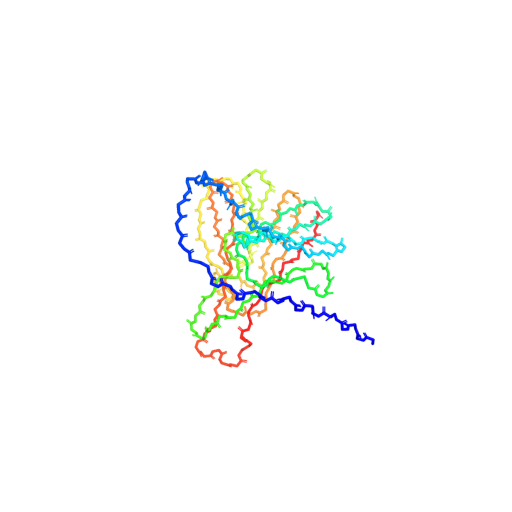5 GLN A N 1
ATOM 1296 C CA . GLN A 1 175 ? -1.256 13.177 11.999 1.00 96.69 175 GLN A CA 1
ATOM 1297 C C . GLN A 1 175 ? -1.449 11.693 11.656 1.00 96.69 175 GLN A C 1
ATOM 1299 O O . GLN A 1 175 ? -2.592 11.255 11.516 1.00 96.69 175 GLN A O 1
ATOM 1304 N N . GLY A 1 176 ? -0.373 10.922 11.486 1.00 97.94 176 GLY A N 1
ATOM 1305 C CA . GLY A 1 176 ? -0.466 9.528 11.057 1.00 97.94 176 GLY A CA 1
ATOM 1306 C C . GLY A 1 176 ? 0.659 9.092 10.126 1.00 97.94 176 GLY A C 1
ATOM 1307 O O . GLY A 1 176 ? 1.686 9.761 9.990 1.00 97.94 176 GLY A O 1
ATOM 1308 N N . LEU A 1 177 ? 0.446 7.964 9.448 1.00 97.62 177 LEU A N 1
ATOM 1309 C CA . LEU A 1 177 ? 1.345 7.445 8.420 1.00 97.62 177 LEU A CA 1
ATOM 1310 C C . LEU A 1 177 ? 0.642 7.246 7.074 1.00 97.62 177 LEU A C 1
ATOM 1312 O O . LEU A 1 177 ? -0.560 6.997 7.003 1.00 97.62 177 LEU A O 1
ATOM 1316 N N . THR A 1 178 ? 1.421 7.346 6.001 1.00 98.44 178 THR A N 1
ATOM 1317 C CA . THR A 1 178 ? 1.008 7.083 4.615 1.00 98.44 178 THR A CA 1
ATOM 1318 C C . THR A 1 178 ? 2.116 6.347 3.872 1.00 98.44 178 THR A C 1
ATOM 1320 O O . THR A 1 178 ? 3.288 6.424 4.249 1.00 98.44 178 THR A O 1
ATOM 1323 N N . CYS A 1 179 ? 1.747 5.639 2.808 1.00 98.50 179 CYS A N 1
ATOM 1324 C CA . CYS A 1 179 ? 2.650 4.862 1.974 1.00 98.50 179 CYS A CA 1
ATOM 1325 C C . CYS A 1 179 ? 2.534 5.277 0.502 1.00 98.50 179 CYS A C 1
ATOM 1327 O O . CYS A 1 179 ? 1.455 5.244 -0.092 1.00 98.50 179 CYS A O 1
ATOM 1329 N N . THR A 1 180 ? 3.664 5.614 -0.107 1.00 98.50 180 THR A N 1
ATOM 1330 C CA . THR A 1 180 ? 3.802 5.794 -1.556 1.00 98.50 180 THR A CA 1
ATOM 1331 C C . THR A 1 180 ? 4.535 4.588 -2.119 1.00 98.50 180 THR A C 1
ATOM 1333 O O . THR A 1 180 ? 5.526 4.144 -1.553 1.00 98.50 180 THR A O 1
ATOM 1336 N N . VAL A 1 181 ? 4.089 4.047 -3.250 1.00 98.38 181 VAL A N 1
ATOM 1337 C CA . VAL A 1 181 ? 4.762 2.909 -3.890 1.00 98.38 181 VAL A CA 1
ATOM 1338 C C . VAL A 1 181 ? 5.333 3.344 -5.222 1.00 98.38 181 VAL A C 1
ATOM 1340 O O . VAL A 1 181 ? 4.597 3.612 -6.174 1.00 98.38 181 VAL A O 1
ATOM 1343 N N . HIS A 1 182 ? 6.658 3.369 -5.302 1.00 97.94 182 HIS A N 1
ATOM 1344 C CA . HIS A 1 182 ? 7.381 3.643 -6.532 1.00 97.94 182 HIS A CA 1
ATOM 1345 C C . HIS A 1 182 ? 7.687 2.341 -7.267 1.00 97.94 182 HIS A C 1
ATOM 1347 O O . HIS A 1 182 ? 8.190 1.389 -6.677 1.00 97.94 182 HIS A O 1
ATOM 1353 N N . ALA A 1 183 ? 7.439 2.329 -8.572 1.00 97.12 183 ALA A N 1
ATOM 1354 C CA . ALA A 1 183 ? 7.844 1.262 -9.475 1.00 97.12 183 ALA A CA 1
ATOM 1355 C C . ALA A 1 183 ? 8.766 1.831 -10.550 1.00 97.12 183 ALA A C 1
ATOM 1357 O O . ALA A 1 183 ? 8.421 2.804 -11.229 1.00 97.12 183 ALA A O 1
ATOM 1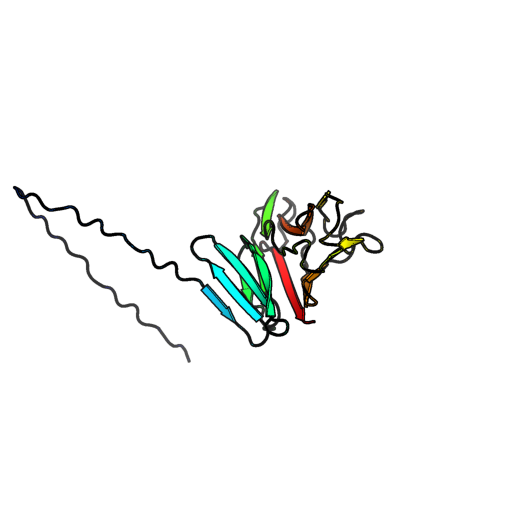358 N N . ARG A 1 184 ? 9.936 1.219 -10.720 1.00 95.25 184 ARG A N 1
ATOM 1359 C CA . ARG A 1 184 ? 10.922 1.605 -11.731 1.00 95.25 184 ARG A CA 1
ATOM 1360 C C . ARG A 1 184 ? 11.141 0.467 -12.716 1.00 95.25 184 ARG A C 1
ATOM 1362 O O . ARG A 1 184 ? 11.107 -0.697 -12.349 1.00 95.25 184 ARG A O 1
ATOM 1369 N N . ARG A 1 185 ? 11.479 0.798 -13.960 1.00 95.12 185 ARG A N 1
ATOM 1370 C CA . ARG A 1 185 ? 12.117 -0.163 -14.866 1.00 95.12 185 ARG A CA 1
ATOM 1371 C C . ARG A 1 185 ? 13.509 0.351 -15.228 1.00 95.12 185 ARG A C 1
ATOM 1373 O O . ARG A 1 185 ? 13.615 1.455 -15.757 1.00 95.12 185 ARG A O 1
ATOM 1380 N N . PRO A 1 186 ? 14.609 -0.353 -14.911 1.00 92.69 186 PRO A N 1
ATOM 1381 C CA . PRO A 1 186 ? 15.939 0.099 -15.312 1.00 92.69 186 PRO A CA 1
ATOM 1382 C C . PRO A 1 186 ? 16.117 0.029 -16.831 1.00 92.69 186 PRO A C 1
ATOM 1384 O O . PRO A 1 186 ? 15.445 -0.741 -17.511 1.00 92.69 186 PRO A O 1
ATOM 1387 N N . VAL A 1 187 ? 17.072 0.797 -17.362 1.00 92.00 187 VAL A N 1
ATOM 1388 C CA . VAL A 1 187 ? 17.397 0.802 -18.802 1.00 92.00 187 VAL A CA 1
ATOM 1389 C C . VAL A 1 187 ? 17.826 -0.588 -19.285 1.00 92.00 187 VAL A C 1
ATOM 1391 O O . VAL A 1 187 ? 17.446 -1.011 -20.369 1.00 92.00 187 VAL A O 1
ATOM 1394 N N . HIS A 1 188 ? 18.547 -1.334 -18.446 1.00 88.12 188 HIS A N 1
ATOM 1395 C CA . HIS A 1 188 ? 18.974 -2.707 -18.727 1.00 88.12 188 HIS A CA 1
ATOM 1396 C C . HIS A 1 188 ? 17.883 -3.763 -18.447 1.00 88.12 188 HIS A C 1
ATOM 1398 O O . HIS A 1 188 ? 18.151 -4.957 -18.510 1.00 88.12 188 HIS A O 1
ATOM 1404 N N . GLY A 1 189 ? 16.659 -3.352 -18.102 1.00 77.06 189 GLY A N 1
ATOM 1405 C CA . GLY A 1 189 ? 15.548 -4.243 -17.757 1.00 77.06 189 GLY A CA 1
ATOM 1406 C C . GLY A 1 189 ? 14.744 -4.740 -18.957 1.00 77.06 189 GLY A C 1
ATOM 1407 O O . GLY A 1 189 ? 13.582 -5.082 -18.782 1.00 77.06 189 GLY A O 1
ATOM 1408 N N . GLY A 1 190 ? 15.311 -4.735 -20.168 1.00 73.19 190 GLY A N 1
ATOM 1409 C CA . GLY A 1 190 ? 14.575 -4.991 -21.414 1.00 73.19 190 GLY A CA 1
ATOM 1410 C C . GLY A 1 190 ? 13.935 -6.381 -21.526 1.00 73.19 190 GLY A C 1
ATOM 1411 O O . GLY A 1 190 ? 13.043 -6.567 -22.346 1.00 73.19 190 GLY A O 1
ATOM 1412 N N . THR A 1 191 ? 14.359 -7.341 -20.702 1.00 82.38 191 THR A N 1
ATOM 1413 C CA . THR A 1 191 ? 13.790 -8.697 -20.624 1.00 82.38 191 THR A CA 1
ATOM 1414 C C . THR A 1 191 ? 12.729 -8.855 -19.533 1.00 82.38 191 THR A C 1
ATOM 1416 O O . THR A 1 191 ? 12.071 -9.892 -19.473 1.00 82.38 191 THR A O 1
ATOM 1419 N N . LEU A 1 192 ? 12.559 -7.858 -18.660 1.00 83.88 192 LEU A N 1
ATOM 1420 C CA . LEU A 1 192 ? 11.565 -7.894 -17.591 1.00 83.88 192 LEU A CA 1
ATOM 1421 C C . LEU A 1 192 ? 10.181 -7.515 -18.139 1.00 83.88 192 LEU A C 1
ATOM 1423 O O . LEU A 1 192 ? 10.092 -6.719 -19.079 1.00 83.88 192 LEU A O 1
ATOM 1427 N N . PRO A 1 193 ? 9.088 -8.022 -17.539 1.00 85.25 193 PRO A N 1
ATOM 1428 C CA . PRO A 1 193 ? 7.740 -7.588 -17.885 1.00 85.25 193 PRO A CA 1
ATOM 1429 C C . PRO A 1 193 ? 7.608 -6.062 -17.833 1.00 85.25 193 PRO A C 1
ATOM 1431 O O . PRO A 1 193 ? 8.137 -5.410 -16.932 1.00 85.25 193 PRO A O 1
ATOM 1434 N N . LYS A 1 194 ? 6.881 -5.458 -18.781 1.00 82.88 194 LYS A N 1
ATOM 1435 C CA . LYS A 1 194 ? 6.677 -3.999 -18.748 1.00 82.88 194 LYS A CA 1
ATOM 1436 C C . LYS A 1 194 ? 5.859 -3.576 -17.521 1.00 82.88 194 LYS A C 1
ATOM 1438 O O . LYS A 1 194 ? 6.146 -2.539 -16.929 1.00 82.88 194 LYS A O 1
ATOM 1443 N N . ALA A 1 195 ? 4.862 -4.376 -17.150 1.00 92.38 195 ALA A N 1
ATOM 1444 C CA . ALA A 1 195 ? 4.033 -4.126 -15.981 1.00 92.38 195 ALA A CA 1
ATOM 1445 C C . ALA A 1 195 ? 4.783 -4.466 -14.684 1.00 92.38 195 ALA A C 1
ATOM 1447 O O . ALA A 1 195 ? 5.453 -5.493 -14.590 1.00 92.38 195 ALA A O 1
ATOM 1448 N N . VAL A 1 196 ? 4.633 -3.594 -13.694 1.00 96.06 196 VAL A N 1
ATOM 1449 C CA . VAL A 1 196 ? 5.023 -3.779 -12.298 1.00 96.06 196 VAL A CA 1
ATOM 1450 C C . VAL A 1 196 ? 3.750 -3.680 -11.473 1.00 96.06 196 VAL A C 1
ATOM 1452 O O . VAL A 1 196 ? 2.914 -2.815 -11.741 1.00 96.06 196 VAL A O 1
ATOM 1455 N N . SER A 1 197 ? 3.601 -4.534 -10.469 1.00 97.19 197 SER A N 1
ATOM 1456 C CA . SER A 1 197 ? 2.402 -4.556 -9.639 1.00 97.19 197 SER A CA 1
ATOM 1457 C C . SER A 1 197 ? 2.713 -4.775 -8.170 1.00 97.19 197 SER A C 1
ATOM 1459 O O . SER A 1 197 ? 3.678 -5.458 -7.825 1.00 97.19 197 SER A O 1
ATOM 1461 N N . VAL A 1 198 ? 1.824 -4.263 -7.325 1.00 98.38 198 VAL A N 1
ATOM 1462 C CA . VAL A 1 198 ? 1.700 -4.673 -5.925 1.00 98.38 198 VAL A CA 1
ATOM 1463 C C . VAL A 1 198 ? 0.336 -5.312 -5.698 1.00 98.38 198 VAL A C 1
ATOM 1465 O O . VAL A 1 198 ? -0.651 -4.944 -6.339 1.00 98.38 198 VAL A O 1
ATOM 1468 N N . ARG A 1 199 ? 0.281 -6.273 -4.781 1.00 98.69 199 ARG A N 1
ATOM 1469 C CA . ARG A 1 199 ? -0.943 -6.935 -4.334 1.00 98.69 199 ARG A CA 1
ATOM 1470 C C . ARG A 1 199 ? -1.265 -6.480 -2.919 1.00 98.69 199 ARG A C 1
ATOM 1472 O O . ARG A 1 199 ? -0.408 -6.539 -2.049 1.00 98.69 199 ARG A O 1
ATOM 1479 N N . LEU A 1 200 ? -2.503 -6.064 -2.694 1.00 98.69 200 LEU A N 1
ATOM 1480 C CA . LEU A 1 200 ? -3.047 -5.633 -1.412 1.00 98.69 200 LEU A CA 1
ATOM 1481 C C . LEU A 1 200 ? -4.078 -6.663 -0.952 1.00 98.69 200 LEU A C 1
ATOM 1483 O O . LEU A 1 200 ? -5.089 -6.860 -1.624 1.00 98.69 200 LEU A O 1
ATOM 1487 N N . THR A 1 20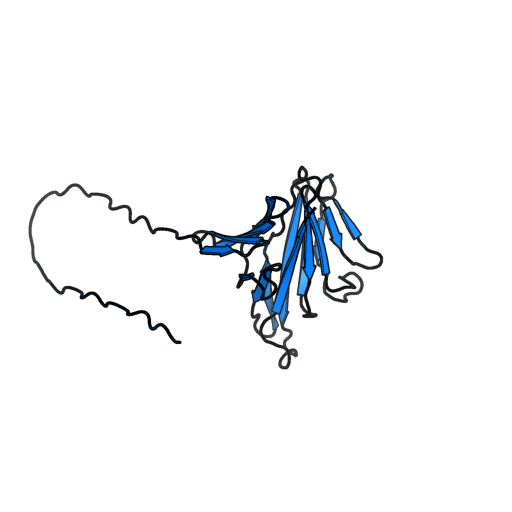1 ? -3.826 -7.315 0.178 1.00 98.62 201 THR A N 1
ATOM 1488 C CA . THR A 1 201 ? -4.671 -8.396 0.704 1.00 98.62 201 THR A CA 1
ATOM 1489 C C . THR A 1 201 ? -5.154 -8.031 2.101 1.00 98.62 201 THR A C 1
ATOM 1491 O O . THR A 1 201 ? -4.354 -8.069 3.041 1.00 98.62 201 THR A O 1
ATOM 1494 N N . PRO A 1 202 ? -6.431 -7.651 2.276 1.00 97.94 202 PRO A N 1
ATOM 1495 C CA . PRO A 1 202 ? -7.006 -7.525 3.603 1.00 97.94 202 PRO A CA 1
ATOM 1496 C C . PRO A 1 202 ? -7.038 -8.888 4.289 1.00 97.94 202 PRO A C 1
ATOM 1498 O O . PRO A 1 202 ? -7.462 -9.882 3.699 1.00 97.94 202 PRO A O 1
ATOM 1501 N N . LEU A 1 203 ? -6.577 -8.938 5.533 1.00 96.94 203 LEU A N 1
ATOM 1502 C CA . LEU A 1 203 ? -6.518 -10.165 6.329 1.00 96.94 203 LEU A CA 1
ATOM 1503 C C . LEU A 1 203 ? -7.668 -10.252 7.345 1.00 96.94 203 LEU A C 1
ATOM 1505 O O . LEU A 1 203 ? -7.935 -11.328 7.886 1.00 96.94 203 LEU A O 1
ATOM 1509 N N . GLY A 1 204 ? -8.404 -9.155 7.543 1.00 91.06 204 GLY A N 1
ATOM 1510 C CA . GLY A 1 204 ? -9.433 -9.051 8.570 1.00 91.06 204 GLY A CA 1
ATOM 1511 C C . GLY A 1 204 ? -8.869 -8.614 9.925 1.00 91.06 204 GLY A C 1
ATOM 1512 O O . GLY A 1 204 ? -7.733 -8.135 9.979 1.00 91.06 204 GLY A O 1
ATOM 1513 N N . PRO A 1 205 ? -9.686 -8.727 10.986 1.00 88.19 205 PRO A N 1
ATOM 1514 C CA . PRO A 1 205 ? -9.253 -8.534 12.364 1.00 88.19 205 PRO A CA 1
ATOM 1515 C C . PRO A 1 205 ? -8.416 -9.702 12.897 1.00 88.19 205 PRO A C 1
ATOM 1517 O O . PRO A 1 205 ? -8.560 -10.829 12.355 1.00 88.19 205 PRO A O 1
#

Foldseek 3Di:
DDDDDDDDDDDDDDDDDDDDDDDDDDPPPPPPPPQDWDWDAAPFWIWIAGSVQRWIWIAGPQARDIWTQGNAAPWDQDPVRFKIKTKDFADAPGKDWRGDQTRWAWQPQQKWKWAQFPVIDIGHFADADWDKDKAQAPDNRHGPAQWMWIAGNNKIKIKGFDDNQWIWMWTHHNGGITIIIMGHHHNVNPVPDSMTIMMIGIPHD

pLDDT: mean 85.08, std 21.84, range [30.42, 98.75]

Radius of gyration: 22.79 Å; chains: 1; bounding box: 56×59×59 Å

Secondary structure (DSSP, 8-state):
---PPPP------------------------------EEEE-SSEEEEE-TTT-EEEEEETTT--EEEEEE-SSEEE-TTSS-EEEEE-PPBT-EEEEEEEEEEEETTS--EEEE-STT-EEEESSSS--EEEE--BT-TTSBSSSEEEEEETTEEEEEEE--TTEEEEEEEETTEEEEEEEEEB-TT-TTS-S-EEEEEEEEE-

Sequence (205 aa):
MRRQRRYTACAGPCCAFSSRGGIILGLLLILHAEVSSAMMESDWLKVSMDAATGRAALTDKRSGVTWGLDVAKDVQVADDGRSVVVSGAPDLGKTVKLLDGALGIAADDEGYALVPVREGLFVPADGPAEFTRSFGTSGYEGCHVNMMGFVKRGSALLMTWDDPYVTPELKKTEQGLTCTVHARRPVHGGTLPKAVSVRLTPLGP